Protein AF-A0A9D6UJG5-F1 (afdb_monomer_lite)

Sequence (252 aa):
MVKIKIFLSHAAVDSGLAIYLKEILESYLKGLEVFCSSDPTDLPPGNKWPTEIQTALENADILLLLATSRSLSRPWIWFECGTFWFKNKKLIPLCLGQVRKNTLPTPLSERTAINLDDQSGFDNLFYEIEKLTSIKREPLDILKILNTIKSKETNIAELTQKEIAGWIGVTWNDKFLSYDGPIEGLNLIEDDVFHKSISSALIAANYNPRLSNPNRLSAHIEKGYRIIYLTDRKKWRKKISKSGLVLIAKPI

Secondary structure (DSSP, 8-state):
-PPPEEEEE--GGGHHHHHHHHHHHHHHSTT-EEEETT-TTTS-TTS-HHHHHHHHHHH-SEEEEEE-HHHHT-HHHHHHHHHHHHTT-EEEEEE-TT--GGGPPTTGGGS--EETTSHHHHHHHHHHHHHHH-PPPPP--HHHHHHHHHHHHHHHHHHHHHS-TT-EEEEETTEEEEEESSGGGSEE-SPEEP-HHHHHHHHHTTEEEEEE-GGGHHHHHTTT-EEPEEE-SSSEEEEEEETTEEEEEEE-

Foldseek 3Di:
DDAAEEEEAEAPLCLVVSVLVQCQCCVFQPSYHYADLSDCVQPPPPDPSVVSSVVSLLPHQEYEYADDPLRVLDVVSVVSVVSCVVVVGHYEYAAEDPGDLCNDDPPSVVHRYAPCLDLVRVVVVQVVCCVVRVGGTDDDDSVVSSVVSNVSVVVSVVVCVVVPHAFDAFDDPLKTWGQTGSQVVAAEDEAAEDDVVRVVRQVVVQKDKDWAAPVCVVVVVSVAKDFIWIGNSPHYTHFYDDPNTTIIMGGD

Radius of gyration: 20.37 Å; chains: 1; bounding box: 48×38×55 Å

Structure (mmCIF, N/CA/C/O backbone):
data_AF-A0A9D6UJG5-F1
#
_entry.id   AF-A0A9D6UJG5-F1
#
loop_
_atom_site.group_PDB
_atom_site.id
_atom_site.type_symbol
_atom_site.label_atom_id
_atom_site.label_alt_id
_atom_site.label_comp_id
_atom_site.label_asym_id
_atom_site.label_entity_id
_atom_site.label_seq_id
_atom_site.pdbx_PDB_ins_code
_atom_site.Cartn_x
_atom_site.Cartn_y
_atom_site.Cartn_z
_atom_site.occupancy
_atom_site.B_iso_or_equiv
_atom_site.auth_seq_id
_atom_site.auth_comp_id
_atom_site.auth_asym_id
_atom_site.auth_atom_id
_atom_site.pdbx_PDB_model_num
ATOM 1 N N . MET A 1 1 ? -17.534 -12.178 19.754 1.00 55.72 1 MET A N 1
ATOM 2 C CA . MET A 1 1 ? -17.602 -11.080 18.764 1.00 55.72 1 MET A CA 1
ATOM 3 C C . MET A 1 1 ? -16.669 -11.416 17.618 1.00 55.72 1 MET A C 1
ATOM 5 O O . MET A 1 1 ? -15.615 -11.982 17.882 1.00 55.72 1 MET A O 1
ATOM 9 N N . VAL A 1 2 ? -17.064 -11.130 16.376 1.00 62.16 2 VAL A N 1
ATOM 10 C CA . VAL A 1 2 ? -16.173 -11.286 15.216 1.00 62.16 2 VAL A CA 1
ATOM 11 C C . VAL A 1 2 ? -15.098 -10.207 15.319 1.00 62.16 2 VAL A C 1
ATOM 13 O O . VAL A 1 2 ? -15.421 -9.031 15.466 1.00 62.16 2 VAL A O 1
ATOM 16 N N . LYS A 1 3 ? -13.830 -10.617 15.328 1.00 83.75 3 LYS A N 1
ATOM 17 C CA . LYS A 1 3 ? -12.689 -9.705 15.410 1.00 83.75 3 LYS A CA 1
ATOM 18 C C . LYS A 1 3 ? -12.464 -9.101 14.025 1.00 83.75 3 LYS A C 1
ATOM 20 O O . LYS A 1 3 ? -12.186 -9.850 13.094 1.00 83.75 3 LYS A O 1
ATOM 25 N N . ILE A 1 4 ? -12.610 -7.782 13.902 1.00 90.38 4 ILE A N 1
ATOM 26 C CA . ILE A 1 4 ? -12.349 -7.071 12.646 1.00 90.38 4 ILE A CA 1
ATOM 27 C C . ILE A 1 4 ? -10.861 -7.134 12.327 1.00 90.38 4 ILE A C 1
ATOM 29 O O . ILE A 1 4 ? -10.029 -6.802 13.175 1.00 90.38 4 ILE A O 1
ATOM 33 N N . LYS A 1 5 ? -10.548 -7.524 11.093 1.00 93.94 5 LYS A N 1
ATOM 34 C CA . LYS A 1 5 ? -9.179 -7.612 10.585 1.00 93.94 5 LYS A CA 1
ATOM 35 C C . LYS A 1 5 ? -8.894 -6.486 9.606 1.00 93.94 5 LYS A C 1
ATOM 37 O O . LYS A 1 5 ? -9.679 -6.235 8.688 1.00 93.94 5 LYS A O 1
ATOM 42 N N . ILE A 1 6 ? -7.754 -5.828 9.783 1.00 96.56 6 ILE A N 1
ATOM 43 C CA . ILE A 1 6 ? -7.297 -4.766 8.891 1.00 96.56 6 ILE A CA 1
ATOM 44 C C . ILE A 1 6 ? -6.140 -5.280 8.040 1.00 96.56 6 ILE A C 1
ATOM 46 O O . ILE A 1 6 ? -5.210 -5.884 8.559 1.00 96.56 6 ILE A O 1
ATOM 50 N N . PHE A 1 7 ? -6.177 -4.996 6.742 1.00 96.88 7 PHE A N 1
ATOM 51 C CA . PHE A 1 7 ? -5.041 -5.149 5.842 1.00 96.88 7 PHE A CA 1
ATOM 52 C C . PHE A 1 7 ? -4.448 -3.771 5.543 1.00 96.88 7 PHE A C 1
ATOM 54 O O . PHE A 1 7 ? -5.145 -2.893 5.030 1.00 96.88 7 PHE A O 1
ATOM 61 N N . LEU A 1 8 ? -3.171 -3.574 5.861 1.00 97.38 8 LEU A N 1
ATOM 62 C CA . LEU A 1 8 ? -2.429 -2.361 5.541 1.00 97.38 8 LEU A CA 1
ATOM 63 C C . LEU A 1 8 ? -1.649 -2.568 4.238 1.00 97.38 8 LEU A C 1
ATOM 65 O O . LEU A 1 8 ? -0.660 -3.294 4.199 1.00 97.38 8 LEU A O 1
ATOM 69 N N . SER A 1 9 ? -2.128 -1.929 3.172 1.00 95.38 9 SER A N 1
ATOM 70 C CA . SER A 1 9 ? -1.520 -1.941 1.840 1.00 95.38 9 SER A CA 1
ATOM 71 C C . SER A 1 9 ? -0.580 -0.744 1.675 1.00 95.38 9 SER A C 1
ATOM 73 O O . SER A 1 9 ? -0.963 0.399 1.944 1.00 95.38 9 SER A O 1
ATOM 75 N N . HIS A 1 10 ? 0.655 -0.988 1.233 1.00 93.88 10 HIS A N 1
ATOM 76 C CA . HIS A 1 10 ? 1.700 0.031 1.079 1.00 93.88 10 HIS A CA 1
ATOM 77 C C . HIS A 1 10 ? 2.765 -0.399 0.062 1.00 93.88 10 HIS A C 1
ATOM 79 O O . HIS A 1 10 ? 2.947 -1.582 -0.228 1.00 93.88 10 HIS A O 1
ATOM 85 N N . ALA A 1 11 ? 3.519 0.561 -0.483 1.00 85.69 11 ALA A N 1
ATOM 86 C CA . ALA A 1 11 ? 4.700 0.231 -1.280 1.00 85.69 11 ALA A CA 1
ATOM 87 C C . ALA A 1 11 ? 5.820 -0.311 -0.382 1.00 85.69 11 ALA A C 1
ATOM 89 O O . ALA A 1 11 ? 6.022 0.209 0.706 1.00 85.69 11 ALA A O 1
ATOM 90 N N . ALA A 1 12 ? 6.641 -1.252 -0.857 1.00 81.44 12 ALA A N 1
ATOM 91 C CA . ALA A 1 12 ? 7.755 -1.802 -0.066 1.00 81.44 12 ALA A CA 1
ATOM 92 C C . ALA A 1 12 ? 8.712 -0.724 0.499 1.00 81.44 12 ALA A C 1
ATOM 94 O O . ALA A 1 12 ? 9.189 -0.831 1.630 1.00 81.44 12 ALA A O 1
ATOM 95 N N . VAL A 1 13 ? 8.937 0.352 -0.263 1.00 81.44 13 VAL A N 1
ATOM 96 C CA . VAL A 1 13 ? 9.738 1.521 0.155 1.00 81.44 13 VAL A CA 1
ATOM 97 C C . VAL A 1 13 ? 9.122 2.300 1.327 1.00 81.44 13 VAL A C 1
ATOM 99 O O . VAL A 1 13 ? 9.836 2.998 2.036 1.00 81.44 13 VAL A O 1
ATOM 102 N N . ASP A 1 14 ? 7.820 2.140 1.564 1.00 89.06 14 ASP A N 1
ATOM 103 C CA . ASP A 1 14 ? 7.066 2.755 2.660 1.00 89.06 14 ASP A CA 1
ATOM 104 C C . ASP A 1 14 ? 6.947 1.830 3.885 1.00 89.06 14 ASP A C 1
ATOM 106 O O . ASP A 1 14 ? 6.230 2.145 4.832 1.00 89.06 14 ASP A O 1
ATOM 110 N N . SER A 1 15 ? 7.647 0.690 3.905 1.00 86.94 15 SER A N 1
ATOM 111 C CA . SER A 1 15 ? 7.575 -0.304 4.991 1.00 86.94 15 SER A CA 1
ATOM 112 C C . SER A 1 15 ? 7.777 0.301 6.384 1.00 86.94 15 SER A C 1
ATOM 114 O O . SER A 1 15 ? 6.990 0.041 7.288 1.00 86.94 15 SER A O 1
ATOM 116 N N . GLY A 1 16 ? 8.770 1.178 6.557 1.00 87.69 16 GLY A N 1
ATOM 117 C CA . GLY A 1 16 ? 9.033 1.839 7.840 1.00 87.69 16 GLY A CA 1
ATOM 118 C C . GLY A 1 16 ? 7.952 2.835 8.292 1.00 87.69 16 GLY A C 1
ATOM 119 O O . GLY A 1 16 ? 7.910 3.180 9.477 1.00 87.69 16 GLY A O 1
ATOM 120 N N . LEU A 1 17 ? 7.102 3.316 7.377 1.00 94.38 17 LEU A N 1
ATOM 121 C CA . LEU A 1 17 ? 5.886 4.079 7.689 1.00 94.38 17 LEU A CA 1
ATOM 122 C C . LEU A 1 17 ? 4.725 3.137 8.015 1.00 94.38 17 LEU A C 1
ATOM 124 O O . LEU A 1 17 ? 4.013 3.372 8.986 1.00 94.38 17 LEU A O 1
ATOM 128 N N . ALA A 1 18 ? 4.554 2.073 7.229 1.00 94.88 18 ALA A N 1
ATOM 129 C CA . ALA A 1 18 ? 3.481 1.103 7.410 1.00 94.88 18 ALA A CA 1
ATOM 130 C C . ALA A 1 18 ? 3.590 0.363 8.753 1.00 94.88 18 ALA A C 1
ATOM 132 O O . ALA A 1 18 ? 2.612 0.296 9.492 1.00 94.88 18 ALA A O 1
ATOM 133 N N . ILE A 1 19 ? 4.788 -0.106 9.117 1.00 92.38 19 ILE A N 1
ATOM 134 C CA . ILE A 1 19 ? 5.056 -0.736 10.422 1.00 92.38 19 ILE A CA 1
ATOM 135 C C . ILE A 1 19 ? 4.744 0.242 11.558 1.00 92.38 19 ILE A C 1
ATOM 137 O O . ILE A 1 19 ? 4.025 -0.102 12.487 1.00 92.38 19 ILE A O 1
ATOM 141 N N . TYR A 1 20 ? 5.197 1.493 11.444 1.00 95.88 20 TYR A N 1
ATOM 142 C CA . TYR A 1 20 ? 4.919 2.508 12.460 1.00 95.88 20 TYR A CA 1
ATOM 143 C C . TYR A 1 20 ? 3.414 2.785 12.614 1.00 95.88 20 TYR A C 1
ATOM 145 O O . TYR A 1 20 ? 2.911 2.918 13.728 1.00 95.88 20 TYR A O 1
ATOM 153 N N . LEU A 1 21 ? 2.669 2.837 11.505 1.00 96.94 21 LEU A N 1
ATOM 154 C CA . LEU A 1 21 ? 1.217 3.000 11.540 1.00 96.94 21 LEU A CA 1
ATOM 155 C C . LEU A 1 21 ? 0.523 1.787 12.178 1.00 96.94 21 LEU A C 1
ATOM 157 O O . LEU A 1 21 ? -0.384 1.981 12.986 1.00 96.94 21 LEU A O 1
ATOM 161 N N . LYS A 1 22 ? 0.959 0.561 11.861 1.00 96.06 22 LYS A N 1
ATOM 162 C CA . LYS A 1 22 ? 0.488 -0.663 12.524 1.00 96.06 22 LYS A CA 1
ATOM 163 C C . LYS A 1 22 ? 0.709 -0.586 14.036 1.00 96.06 22 LYS A C 1
ATOM 165 O O . LYS A 1 22 ? -0.252 -0.723 14.788 1.00 96.06 22 LYS A O 1
ATOM 170 N N . GLU A 1 23 ? 1.932 -0.283 14.472 1.00 95.06 23 GLU A N 1
ATOM 171 C CA . GLU A 1 23 ? 2.287 -0.166 15.892 1.00 95.06 23 GLU A CA 1
ATOM 172 C C . GLU A 1 23 ? 1.401 0.847 16.619 1.00 95.06 23 GLU A C 1
ATOM 174 O O . GLU A 1 23 ? 0.919 0.570 17.716 1.00 95.06 23 GLU A O 1
ATOM 179 N N . ILE A 1 24 ? 1.152 2.010 16.010 1.00 96.56 24 ILE A N 1
ATOM 180 C CA . ILE A 1 24 ? 0.250 3.030 16.553 1.00 96.56 24 ILE A CA 1
ATOM 181 C C . ILE A 1 24 ? -1.168 2.473 16.701 1.00 96.56 24 ILE A C 1
ATOM 183 O O . ILE A 1 24 ? -1.762 2.573 17.775 1.00 96.56 24 ILE A O 1
ATOM 187 N N . LEU A 1 25 ? -1.718 1.893 15.634 1.00 96.12 25 LEU A N 1
ATOM 188 C CA . LEU A 1 25 ? -3.083 1.382 15.637 1.00 96.12 25 LEU A CA 1
ATOM 189 C C . LEU A 1 25 ? -3.263 0.304 16.713 1.00 96.12 25 LEU A C 1
ATOM 191 O O . LEU A 1 25 ? -4.173 0.415 17.526 1.00 96.12 25 LEU A O 1
ATOM 195 N N . GLU A 1 26 ? -2.367 -0.676 16.794 1.00 95.25 26 GLU A N 1
ATOM 196 C CA . GLU A 1 26 ? -2.461 -1.768 17.774 1.00 95.25 26 GLU A CA 1
ATOM 197 C C . GLU A 1 26 ? -2.128 -1.321 19.208 1.00 95.25 26 GLU A C 1
ATOM 199 O O . GLU A 1 26 ? -2.694 -1.832 20.181 1.00 95.25 26 GLU A O 1
ATOM 204 N N . SER A 1 27 ? -1.247 -0.327 19.370 1.00 94.88 27 SER A N 1
ATOM 205 C CA . SER A 1 27 ? -0.899 0.212 20.689 1.00 94.88 27 SER A CA 1
ATOM 206 C C . SER A 1 27 ? -2.040 1.001 21.309 1.00 94.88 27 SER A C 1
ATOM 208 O O . SER A 1 27 ? -2.256 0.875 22.517 1.00 94.88 27 SER A O 1
ATOM 210 N N . TYR A 1 28 ? -2.751 1.798 20.511 1.00 95.62 28 TYR A N 1
ATOM 211 C CA . TYR A 1 28 ? -3.809 2.675 21.004 1.00 95.62 28 TYR A CA 1
ATOM 212 C C . TYR A 1 28 ? -5.206 2.068 20.873 1.00 95.62 28 TYR A C 1
ATOM 214 O O . TYR A 1 28 ? -6.083 2.475 21.619 1.00 95.62 28 TYR A O 1
ATOM 222 N N . LEU A 1 29 ? -5.431 1.074 20.012 1.00 94.19 29 LEU A N 1
ATOM 223 C CA . LEU A 1 29 ? -6.690 0.325 19.919 1.00 94.19 29 LEU A CA 1
ATOM 224 C C . LEU A 1 29 ? -6.441 -1.125 20.348 1.00 94.19 29 LEU A C 1
ATOM 226 O O . LEU A 1 29 ? -6.231 -2.018 19.526 1.00 94.19 29 LEU A O 1
ATOM 230 N N . LYS A 1 30 ? -6.441 -1.365 21.664 1.00 91.62 30 LYS A N 1
ATOM 231 C CA . LYS A 1 30 ? -6.084 -2.671 22.238 1.00 91.62 30 LYS A CA 1
ATOM 232 C C . LYS A 1 30 ? -6.974 -3.793 21.697 1.00 91.62 30 LYS A C 1
ATOM 234 O O . LYS A 1 30 ? -8.194 -3.756 21.831 1.00 91.62 30 LYS A O 1
ATOM 239 N N . GLY A 1 31 ? -6.340 -4.819 21.127 1.00 88.19 31 GLY A N 1
ATOM 240 C CA . GLY A 1 31 ? -7.021 -5.980 20.546 1.00 88.19 31 GLY A CA 1
ATOM 241 C C . GLY A 1 31 ? -7.340 -5.854 19.055 1.00 88.19 31 GLY A C 1
ATOM 242 O O . GLY A 1 31 ? -7.857 -6.815 18.480 1.00 88.19 31 GLY A O 1
ATOM 243 N N . LEU A 1 32 ? -7.010 -4.724 18.423 1.00 92.88 32 LEU A N 1
ATOM 244 C CA . LEU A 1 32 ? -6.995 -4.599 16.969 1.00 92.88 32 LEU A CA 1
ATOM 245 C C . LEU A 1 32 ? -5.909 -5.505 16.369 1.00 92.88 32 LEU A C 1
ATOM 247 O O . LEU A 1 32 ? -4.878 -5.736 16.994 1.00 92.88 32 LEU A O 1
ATOM 251 N N . GLU A 1 33 ? -6.160 -6.031 15.173 1.00 91.50 33 GLU A N 1
ATOM 252 C CA . GLU A 1 33 ? -5.204 -6.840 14.415 1.00 91.50 33 GLU A CA 1
ATOM 253 C C . GLU A 1 33 ? -5.025 -6.212 13.038 1.00 91.50 33 GLU A C 1
ATOM 255 O O . GLU A 1 33 ? -5.982 -6.112 12.257 1.00 91.50 33 GLU A O 1
ATOM 260 N N . VAL A 1 34 ? -3.805 -5.757 12.769 1.00 94.62 34 VAL A N 1
ATOM 261 C CA . VAL A 1 34 ? -3.435 -5.128 11.506 1.00 94.62 34 VAL A CA 1
ATOM 262 C C . VAL A 1 34 ? -2.384 -5.993 10.830 1.00 94.62 34 VAL A C 1
ATOM 264 O O . VAL A 1 34 ? -1.261 -6.109 11.300 1.00 94.62 34 VAL A O 1
ATOM 267 N N . PHE A 1 35 ? -2.735 -6.568 9.687 1.00 93.50 35 PHE A N 1
ATOM 268 C CA . PHE A 1 35 ? -1.790 -7.282 8.843 1.00 93.50 35 PHE A CA 1
ATOM 269 C C . PHE A 1 35 ? -1.007 -6.292 7.971 1.00 93.50 35 PHE A C 1
ATOM 271 O O . PHE A 1 35 ? -1.603 -5.502 7.235 1.00 93.50 35 PHE A O 1
ATOM 278 N N . CYS A 1 36 ? 0.320 -6.363 8.015 1.00 88.44 36 CYS A N 1
ATOM 279 C CA . CYS A 1 36 ? 1.256 -5.583 7.215 1.00 88.44 36 CYS A CA 1
ATOM 280 C C . CYS A 1 36 ? 2.287 -6.526 6.584 1.00 88.44 36 CYS A C 1
ATOM 282 O O . CYS A 1 36 ? 3.120 -7.113 7.263 1.00 88.44 36 CYS A O 1
ATOM 284 N N . SER A 1 37 ? 2.310 -6.622 5.254 1.00 77.50 37 SER A N 1
ATOM 285 C CA . SER A 1 37 ? 3.189 -7.570 4.545 1.00 77.50 37 SER A CA 1
ATOM 286 C C . SER A 1 37 ? 4.695 -7.281 4.665 1.00 77.50 37 SER A C 1
ATOM 288 O O . SER A 1 37 ? 5.519 -8.068 4.203 1.00 77.50 37 SER A O 1
ATOM 290 N N . SER A 1 38 ? 5.078 -6.135 5.232 1.00 75.44 38 SER A N 1
ATOM 291 C CA . SER A 1 38 ? 6.476 -5.808 5.542 1.00 75.44 38 SER A CA 1
ATOM 292 C C . SER A 1 38 ? 6.833 -6.017 7.009 1.00 75.44 38 SER A C 1
ATOM 294 O O . SER A 1 38 ? 7.988 -5.812 7.372 1.00 75.44 38 SER A O 1
ATOM 296 N N . ASP A 1 39 ? 5.872 -6.407 7.843 1.00 72.69 39 ASP A N 1
ATOM 297 C CA . ASP A 1 39 ? 6.137 -6.789 9.218 1.00 72.69 39 ASP A CA 1
ATOM 298 C C . ASP A 1 39 ? 6.577 -8.267 9.259 1.00 72.69 39 ASP A C 1
ATOM 300 O O . ASP A 1 39 ? 5.811 -9.154 8.870 1.00 72.69 39 ASP A O 1
ATOM 304 N N . PRO A 1 40 ? 7.805 -8.568 9.718 1.00 61.38 40 PRO A N 1
ATOM 305 C CA . PRO A 1 40 ? 8.294 -9.942 9.806 1.00 61.38 40 PRO A CA 1
ATOM 306 C C . PRO A 1 40 ? 7.501 -10.811 10.797 1.00 61.38 40 PRO A C 1
ATOM 308 O O . PRO A 1 40 ? 7.616 -12.035 10.741 1.00 61.38 40 PRO A O 1
ATOM 311 N N . THR A 1 41 ? 6.708 -10.213 11.695 1.00 67.94 41 THR A N 1
ATOM 312 C CA . THR A 1 41 ? 5.803 -10.953 12.590 1.00 67.94 41 THR A CA 1
ATOM 313 C C . THR A 1 41 ? 4.565 -11.488 11.868 1.00 67.94 41 THR A C 1
ATOM 315 O O . THR A 1 41 ? 4.069 -12.550 12.238 1.00 67.94 41 THR A O 1
ATOM 318 N N . ASP A 1 42 ? 4.120 -10.813 10.803 1.00 65.50 42 ASP A N 1
ATOM 319 C CA . ASP A 1 42 ? 2.972 -11.230 9.988 1.00 65.50 42 ASP A CA 1
ATOM 320 C C . ASP A 1 42 ? 3.370 -12.235 8.901 1.00 65.50 42 ASP A C 1
ATOM 322 O O . ASP A 1 42 ? 2.544 -13.017 8.432 1.00 65.50 42 ASP A O 1
ATOM 326 N N . LEU A 1 43 ? 4.644 -12.223 8.493 1.00 64.56 43 LEU A N 1
ATOM 327 C CA . LEU A 1 43 ? 5.193 -13.110 7.469 1.00 64.56 43 LEU A CA 1
ATOM 328 C C . LEU A 1 43 ? 6.548 -13.689 7.901 1.00 64.56 43 LEU A C 1
ATOM 330 O O . LEU A 1 43 ? 7.603 -13.185 7.497 1.00 64.56 43 LEU A O 1
ATOM 334 N N . PRO A 1 44 ? 6.540 -14.780 8.687 1.00 60.03 44 PRO A N 1
ATOM 335 C CA . PRO A 1 44 ? 7.761 -15.449 9.107 1.00 60.03 44 PRO A CA 1
ATOM 336 C C . PRO A 1 44 ? 8.583 -15.979 7.914 1.00 60.03 44 PRO A C 1
ATOM 338 O O . PRO A 1 44 ? 8.017 -16.439 6.912 1.00 60.03 44 PRO A O 1
ATOM 341 N N . PRO A 1 45 ? 9.926 -15.983 8.008 1.00 50.28 45 PRO A N 1
ATOM 342 C CA . PRO A 1 45 ? 10.787 -16.573 6.986 1.00 50.28 45 PRO A CA 1
ATOM 343 C C . PRO A 1 45 ? 10.440 -18.047 6.713 1.00 50.28 45 PRO A C 1
ATOM 345 O O . PRO A 1 45 ? 10.391 -18.857 7.633 1.00 50.28 45 PRO A O 1
ATOM 348 N N . GLY A 1 46 ? 10.254 -18.405 5.436 1.00 54.88 46 GLY A N 1
ATOM 349 C CA . GLY A 1 46 ? 9.965 -19.780 4.995 1.00 54.88 46 GLY A CA 1
ATOM 350 C C . GLY A 1 46 ? 8.551 -20.011 4.449 1.00 54.88 46 GLY A C 1
ATOM 351 O O . GLY A 1 46 ? 8.325 -21.025 3.785 1.00 54.88 46 GLY A O 1
ATOM 352 N N . ASN A 1 47 ? 7.621 -19.069 4.641 1.00 53.31 47 ASN A N 1
ATOM 353 C CA . ASN A 1 47 ? 6.251 -19.198 4.135 1.00 53.31 47 ASN A CA 1
ATOM 354 C C . ASN A 1 47 ? 6.147 -18.833 2.641 1.00 53.31 47 ASN A C 1
ATOM 356 O O . ASN A 1 47 ? 6.917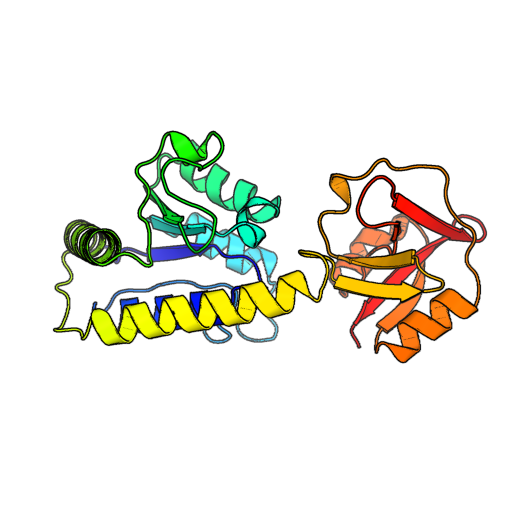 -18.031 2.103 1.00 53.31 47 ASN A O 1
ATOM 360 N N . LYS A 1 48 ? 5.162 -19.415 1.941 1.00 55.00 48 LYS A N 1
ATOM 361 C CA . LYS A 1 48 ? 4.856 -19.058 0.545 1.00 55.00 48 LYS A CA 1
ATOM 362 C C . LYS A 1 48 ? 4.193 -17.680 0.505 1.00 55.00 48 LYS A C 1
ATOM 364 O O . LYS A 1 48 ? 2.977 -17.564 0.635 1.00 55.00 48 LYS A O 1
ATOM 369 N N . TRP A 1 49 ? 5.017 -16.658 0.282 1.00 60.69 49 TRP A N 1
ATOM 370 C CA . TRP A 1 49 ? 4.650 -15.240 0.353 1.00 60.69 49 TRP A CA 1
ATOM 371 C C . TRP A 1 49 ? 3.336 -14.863 -0.368 1.00 60.69 49 TRP A C 1
ATOM 373 O O . TRP A 1 49 ? 2.509 -14.196 0.254 1.00 60.69 49 TRP A O 1
ATOM 383 N N . PRO A 1 50 ? 3.052 -15.327 -1.607 1.00 68.75 50 PRO A N 1
ATOM 384 C CA . PRO A 1 50 ? 1.818 -14.940 -2.299 1.00 68.75 50 PRO A CA 1
ATOM 385 C C . PRO A 1 50 ? 0.540 -15.495 -1.653 1.00 68.75 50 PRO A C 1
ATOM 387 O O . PRO A 1 50 ? -0.487 -14.823 -1.660 1.00 68.75 50 PRO A O 1
ATOM 390 N N . THR A 1 51 ? 0.586 -16.706 -1.088 1.00 76.81 51 THR A N 1
ATOM 391 C CA . THR A 1 51 ? -0.602 -17.383 -0.538 1.00 76.81 51 THR A CA 1
ATOM 392 C C . THR A 1 51 ? -1.033 -16.777 0.795 1.00 76.81 51 THR A C 1
ATOM 394 O O . THR A 1 51 ? -2.226 -16.598 1.029 1.00 76.81 51 THR A O 1
ATOM 397 N N . GLU A 1 52 ? -0.074 -16.420 1.648 1.00 79.06 52 GLU A N 1
ATOM 398 C CA . GLU A 1 52 ? -0.319 -15.736 2.926 1.00 79.06 52 GLU A CA 1
ATOM 399 C C . GLU A 1 52 ? -0.934 -14.353 2.703 1.00 79.06 52 GLU A C 1
ATOM 401 O O . GLU A 1 52 ? -1.989 -14.050 3.254 1.00 79.06 52 GLU A O 1
ATOM 406 N N . ILE A 1 53 ? -0.330 -13.543 1.821 1.00 82.06 53 ILE A N 1
ATOM 407 C CA . ILE A 1 53 ? -0.851 -12.212 1.482 1.00 82.06 53 ILE A CA 1
ATOM 408 C C . ILE A 1 53 ? -2.264 -12.322 0.919 1.00 82.06 53 ILE A C 1
ATOM 410 O O . ILE A 1 53 ? -3.143 -11.575 1.340 1.00 82.06 53 ILE A O 1
ATOM 414 N N . GLN A 1 54 ? -2.503 -13.261 -0.001 1.00 84.88 54 GLN A N 1
ATOM 415 C CA . GLN A 1 54 ? -3.837 -13.473 -0.552 1.00 84.88 54 GLN A CA 1
ATOM 416 C C . GLN A 1 54 ? -4.836 -13.862 0.545 1.00 84.88 54 GLN A C 1
ATOM 418 O O . GLN A 1 54 ? -5.922 -13.295 0.608 1.00 84.88 54 GLN A O 1
ATOM 423 N N . THR A 1 55 ? -4.460 -14.773 1.442 1.00 87.94 55 THR A N 1
ATOM 424 C CA . THR A 1 55 ? -5.313 -15.211 2.556 1.00 87.94 55 THR A CA 1
ATOM 425 C C . THR A 1 55 ? -5.623 -14.057 3.510 1.00 87.94 55 THR A C 1
ATOM 427 O O . THR A 1 55 ? -6.773 -13.875 3.912 1.00 87.94 55 THR A O 1
ATOM 430 N N . ALA A 1 56 ? -4.627 -13.242 3.857 1.00 89.88 56 ALA A N 1
ATOM 431 C CA . ALA A 1 56 ? -4.804 -12.067 4.702 1.00 89.88 56 ALA A CA 1
ATOM 432 C C . ALA A 1 56 ? -5.704 -11.019 4.031 1.00 89.88 56 ALA A C 1
ATOM 434 O O . ALA A 1 56 ? -6.646 -10.526 4.651 1.00 89.88 56 ALA A O 1
ATOM 435 N N . LEU A 1 57 ? -5.473 -10.736 2.746 1.00 91.31 57 LEU A N 1
ATOM 436 C CA . LEU A 1 57 ? -6.280 -9.815 1.948 1.00 91.31 57 LEU A CA 1
ATOM 437 C C . LEU A 1 57 ? -7.737 -10.292 1.830 1.00 91.31 57 LEU A C 1
ATOM 439 O O . LEU A 1 57 ? -8.670 -9.499 1.941 1.00 91.31 57 LEU A O 1
ATOM 443 N N . GLU A 1 58 ? -7.959 -11.592 1.625 1.00 90.88 58 GLU A N 1
ATOM 444 C CA . GLU A 1 58 ? -9.299 -12.172 1.529 1.00 90.88 58 GLU A CA 1
ATOM 445 C C . GLU A 1 58 ? -10.057 -12.123 2.858 1.00 90.88 58 GLU A C 1
ATOM 447 O O . GLU A 1 58 ? -11.260 -11.835 2.853 1.00 90.88 58 GLU A O 1
ATOM 452 N N . ASN A 1 59 ? -9.358 -12.357 3.972 1.00 91.50 59 ASN A N 1
ATOM 453 C CA . ASN A 1 59 ? -9.930 -12.410 5.317 1.00 91.50 59 ASN A CA 1
ATOM 454 C C . ASN A 1 59 ? -10.067 -11.045 6.000 1.00 91.50 59 ASN A C 1
ATOM 456 O O . ASN A 1 59 ? -10.794 -10.947 6.983 1.00 91.50 59 ASN A O 1
ATOM 460 N N . ALA A 1 60 ? -9.390 -10.007 5.516 1.00 95.19 60 ALA A N 1
ATOM 461 C CA . ALA A 1 60 ? -9.507 -8.668 6.077 1.00 95.19 60 ALA A CA 1
ATOM 462 C C . ALA A 1 60 ? -10.865 -8.024 5.755 1.00 95.19 60 ALA A C 1
ATOM 464 O O . ALA A 1 60 ? -11.422 -8.201 4.670 1.00 95.19 60 ALA A O 1
ATOM 465 N N . ASP A 1 61 ? -11.399 -7.258 6.700 1.00 94.62 61 ASP A N 1
ATOM 466 C CA . ASP A 1 61 ? -12.675 -6.542 6.586 1.00 94.62 61 ASP A CA 1
ATOM 467 C C . ASP A 1 61 ? -12.475 -5.103 6.096 1.00 94.62 61 ASP A C 1
ATOM 469 O O . ASP A 1 61 ? -13.339 -4.528 5.425 1.00 94.62 61 ASP A O 1
ATOM 473 N N . ILE A 1 62 ? -11.309 -4.534 6.418 1.00 95.69 62 ILE A N 1
ATOM 474 C CA . ILE A 1 62 ? -10.910 -3.170 6.076 1.00 95.69 62 ILE A CA 1
ATOM 475 C C . ILE A 1 62 ? -9.548 -3.209 5.384 1.00 95.69 62 ILE A C 1
ATOM 477 O O . ILE A 1 62 ? -8.613 -3.822 5.894 1.00 95.69 62 ILE A O 1
ATOM 481 N N . LEU A 1 63 ? -9.421 -2.505 4.263 1.00 96.88 63 LEU A N 1
ATOM 482 C CA . LEU A 1 63 ? -8.143 -2.181 3.643 1.00 96.88 63 LEU A CA 1
ATOM 483 C C . LEU A 1 63 ? -7.806 -0.724 3.946 1.00 96.88 63 LEU A C 1
ATOM 485 O O . LEU A 1 63 ? -8.518 0.192 3.524 1.00 96.88 63 LEU A O 1
ATOM 489 N N . LEU A 1 64 ? -6.709 -0.514 4.667 1.00 97.75 64 LEU A N 1
ATOM 490 C CA . LEU A 1 64 ? -6.069 0.788 4.786 1.00 97.75 64 LEU A CA 1
ATOM 491 C C . LEU A 1 64 ? -5.001 0.875 3.699 1.00 97.75 64 LEU A C 1
ATOM 493 O O . LEU A 1 64 ? -4.056 0.093 3.698 1.00 97.75 64 LEU A O 1
ATOM 497 N N . LEU A 1 65 ? -5.155 1.808 2.763 1.00 97.62 65 LEU A N 1
ATOM 498 C CA . LEU A 1 65 ? -4.154 2.052 1.727 1.00 97.62 65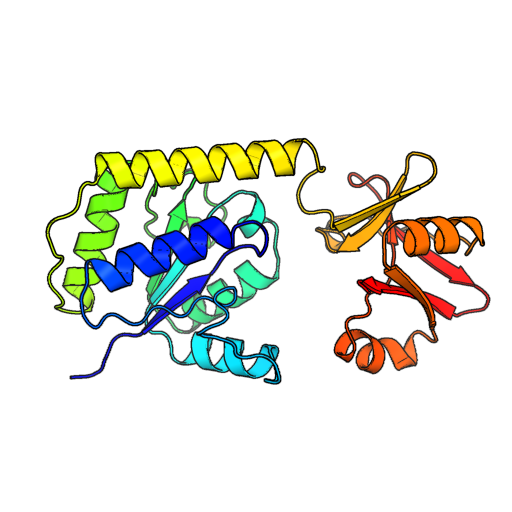 LEU A CA 1
ATOM 499 C C . LEU A 1 65 ? -3.277 3.221 2.163 1.00 97.62 65 LEU A C 1
ATOM 501 O O . LEU A 1 65 ? -3.768 4.344 2.215 1.00 97.62 65 LEU A O 1
ATOM 505 N N . LEU A 1 66 ? -1.988 3.001 2.406 1.00 97.50 66 LEU A N 1
ATOM 506 C CA . LEU A 1 66 ? -1.027 4.090 2.563 1.00 97.50 66 LEU A CA 1
ATOM 507 C C . LEU A 1 66 ? -0.755 4.726 1.189 1.00 97.50 66 LEU A C 1
ATOM 509 O O . LEU A 1 66 ? 0.125 4.298 0.446 1.00 97.50 66 LEU A O 1
ATOM 513 N N . ALA A 1 67 ? -1.558 5.732 0.839 1.00 96.81 67 ALA A N 1
ATOM 514 C CA . ALA A 1 67 ? -1.605 6.345 -0.481 1.00 96.81 67 ALA A CA 1
ATOM 515 C C . ALA A 1 67 ? -0.523 7.425 -0.637 1.00 96.81 67 ALA A C 1
ATOM 517 O O . ALA A 1 67 ? -0.743 8.614 -0.407 1.00 96.81 67 ALA A O 1
ATOM 518 N N . THR A 1 68 ? 0.653 6.986 -1.071 1.00 95.06 68 THR A N 1
ATOM 519 C CA . THR A 1 68 ? 1.797 7.809 -1.498 1.00 95.06 68 THR A CA 1
ATOM 520 C C . THR A 1 68 ? 1.952 7.746 -3.022 1.00 95.06 68 THR A C 1
ATOM 522 O O . THR A 1 68 ? 1.450 6.819 -3.665 1.00 95.06 68 THR A O 1
ATOM 525 N N . SER A 1 69 ? 2.702 8.665 -3.640 1.00 88.94 69 SER A N 1
ATOM 526 C CA . SER A 1 69 ? 2.999 8.589 -5.088 1.00 88.94 69 SER A CA 1
ATOM 527 C C . SER A 1 69 ? 3.712 7.280 -5.464 1.00 88.94 69 SER A C 1
ATOM 529 O O . SER A 1 69 ? 3.515 6.720 -6.545 1.00 88.94 69 SER A O 1
ATOM 531 N N . ARG A 1 70 ? 4.499 6.749 -4.524 1.00 89.31 70 ARG A N 1
ATOM 532 C CA . ARG A 1 70 ? 5.238 5.492 -4.639 1.00 89.31 70 ARG A CA 1
ATOM 533 C C . ARG A 1 70 ? 4.297 4.291 -4.641 1.00 89.31 70 ARG A C 1
ATOM 535 O O . ARG A 1 70 ? 4.499 3.391 -5.446 1.00 89.31 70 ARG A O 1
ATOM 542 N N . SER A 1 71 ? 3.255 4.292 -3.810 1.00 89.75 71 SER A N 1
ATOM 543 C CA . SER A 1 71 ? 2.230 3.235 -3.792 1.00 89.75 71 SER A CA 1
ATOM 544 C C . SER A 1 71 ? 1.335 3.257 -5.034 1.00 89.75 71 SER A C 1
ATOM 546 O O . SER A 1 71 ? 1.162 2.228 -5.682 1.00 89.75 71 SER A O 1
ATOM 548 N N . LEU A 1 72 ? 0.847 4.432 -5.446 1.00 90.19 72 LEU A N 1
ATOM 549 C CA . LEU A 1 72 ? -0.107 4.559 -6.554 1.00 90.19 72 LEU A CA 1
ATOM 550 C C . LEU A 1 72 ? 0.496 4.195 -7.919 1.00 90.19 72 LEU A C 1
ATOM 552 O O . LEU A 1 72 ? -0.238 3.889 -8.855 1.00 90.19 72 LEU A O 1
ATOM 556 N N . SER A 1 73 ? 1.825 4.183 -8.035 1.00 86.00 73 SER A N 1
ATOM 557 C CA . SER A 1 73 ? 2.533 3.730 -9.240 1.00 86.00 73 SER A CA 1
ATOM 558 C C . SER A 1 73 ? 2.732 2.208 -9.318 1.00 86.00 73 SER A C 1
ATOM 560 O O . SER A 1 73 ? 3.289 1.719 -10.302 1.00 86.00 73 SER A O 1
ATOM 562 N N . ARG A 1 74 ? 2.296 1.432 -8.313 1.00 79.12 74 ARG A N 1
ATOM 563 C CA . ARG A 1 74 ? 2.509 -0.023 -8.250 1.00 79.12 74 ARG A CA 1
ATOM 564 C C . ARG A 1 74 ? 1.246 -0.789 -8.659 1.00 79.12 74 ARG A C 1
ATOM 566 O O . ARG A 1 74 ? 0.247 -0.711 -7.949 1.00 79.12 74 ARG A O 1
ATOM 573 N N . PRO A 1 75 ? 1.282 -1.608 -9.730 1.00 82.56 75 PRO A N 1
ATOM 574 C CA . PRO A 1 75 ? 0.122 -2.398 -10.161 1.00 82.56 75 PRO A CA 1
ATOM 575 C C . PRO A 1 75 ? -0.456 -3.312 -9.073 1.00 82.56 75 PRO A C 1
ATOM 577 O O . PRO A 1 75 ? -1.666 -3.490 -8.993 1.00 82.56 75 PRO A O 1
ATOM 580 N N . TRP A 1 76 ? 0.399 -3.862 -8.206 1.00 81.06 76 TRP A N 1
ATOM 581 C CA . TRP A 1 76 ? -0.039 -4.746 -7.125 1.00 81.06 76 TRP A CA 1
ATOM 582 C C . TRP A 1 76 ? -0.959 -4.046 -6.111 1.00 81.06 76 TRP A C 1
ATOM 584 O O . TRP A 1 76 ? -1.954 -4.625 -5.690 1.00 81.06 76 TRP A O 1
ATOM 594 N N . ILE A 1 77 ? -0.706 -2.770 -5.802 1.00 88.81 77 ILE A N 1
ATOM 595 C CA . ILE A 1 77 ? -1.562 -1.969 -4.911 1.00 88.81 77 ILE A CA 1
ATOM 596 C C . ILE A 1 77 ? -2.978 -1.853 -5.483 1.00 88.81 77 ILE A C 1
ATOM 598 O O . ILE A 1 77 ? -3.972 -2.003 -4.773 1.00 88.81 77 ILE A O 1
ATOM 602 N N . TRP A 1 78 ? -3.081 -1.649 -6.796 1.00 90.81 78 TRP A N 1
ATOM 603 C CA . TRP A 1 78 ? -4.361 -1.597 -7.498 1.00 90.81 78 TRP A CA 1
ATOM 604 C C . TRP A 1 78 ? -5.090 -2.940 -7.500 1.00 90.81 78 TRP A C 1
ATOM 606 O O . TRP A 1 78 ? -6.314 -2.963 -7.387 1.00 90.81 78 TRP A O 1
ATOM 616 N N . PHE A 1 79 ? -4.357 -4.051 -7.577 1.00 89.31 79 PHE A N 1
ATOM 617 C CA . PHE A 1 79 ? -4.926 -5.393 -7.459 1.00 89.31 79 PHE A CA 1
ATOM 618 C C . PHE A 1 79 ? -5.520 -5.646 -6.060 1.00 89.31 79 PHE A C 1
ATOM 620 O O . PHE A 1 79 ? -6.658 -6.112 -5.938 1.00 89.31 79 PHE A O 1
ATOM 627 N N . GLU A 1 80 ? -4.800 -5.265 -5.002 1.00 91.75 80 GLU A N 1
ATOM 628 C CA . GLU A 1 80 ? -5.288 -5.350 -3.618 1.00 91.75 80 GLU A CA 1
ATOM 629 C C . GLU A 1 80 ? -6.548 -4.495 -3.416 1.00 91.75 80 GLU A C 1
ATOM 631 O O . GLU A 1 80 ? -7.572 -4.973 -2.919 1.00 91.75 80 GLU A O 1
ATOM 636 N N . CYS A 1 81 ? -6.515 -3.252 -3.900 1.00 94.69 81 CYS A N 1
ATOM 637 C CA . CYS A 1 81 ? -7.647 -2.330 -3.842 1.00 94.69 81 CYS A CA 1
ATOM 638 C C . CYS A 1 81 ? -8.860 -2.841 -4.635 1.00 94.69 81 CYS A C 1
ATOM 640 O O . CYS A 1 81 ? -9.996 -2.755 -4.162 1.00 94.69 81 CYS A O 1
ATOM 642 N N . GLY A 1 82 ? -8.631 -3.419 -5.818 1.00 93.31 82 GLY A N 1
ATOM 643 C CA . GLY A 1 82 ? -9.670 -4.021 -6.653 1.00 93.31 82 GLY A CA 1
ATOM 644 C C . GLY A 1 82 ? -10.399 -5.163 -5.945 1.00 93.31 82 GLY A C 1
ATOM 645 O O . GLY A 1 82 ? -11.625 -5.252 -6.023 1.00 93.31 82 GLY A O 1
ATOM 646 N N . THR A 1 83 ? -9.679 -5.981 -5.171 1.00 92.19 83 THR A N 1
ATOM 647 C CA . THR A 1 83 ? -10.276 -7.067 -4.375 1.00 92.19 83 THR A CA 1
ATOM 648 C C . THR A 1 83 ? -11.324 -6.534 -3.398 1.00 92.19 83 THR A C 1
ATOM 650 O O . THR A 1 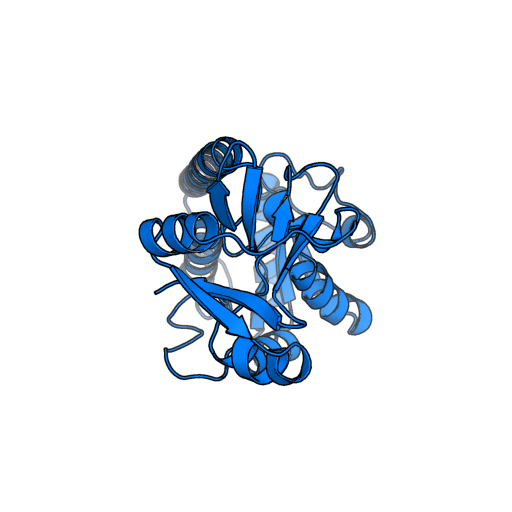83 ? -12.423 -7.080 -3.302 1.00 92.19 83 THR A O 1
ATOM 653 N N . PHE A 1 84 ? -11.017 -5.437 -2.704 1.00 94.75 84 PHE A N 1
ATOM 654 C CA . PHE A 1 84 ? -11.944 -4.796 -1.770 1.00 94.75 84 PHE A CA 1
ATOM 655 C C . PHE A 1 84 ? -13.094 -4.093 -2.486 1.00 94.75 84 PHE A C 1
ATOM 657 O O . PHE A 1 84 ? -14.235 -4.161 -2.027 1.00 94.75 84 PHE A O 1
ATOM 664 N N . TRP A 1 85 ? -12.810 -3.475 -3.633 1.00 92.56 85 TRP A N 1
ATOM 665 C CA . TRP A 1 85 ? -13.810 -2.798 -4.446 1.00 92.56 85 TRP A CA 1
ATOM 666 C C . TRP A 1 85 ? -14.934 -3.738 -4.880 1.00 92.56 85 TRP A C 1
ATOM 668 O O . TRP A 1 85 ? -16.104 -3.478 -4.601 1.00 92.56 85 TRP A O 1
ATOM 678 N N . PHE A 1 86 ? -14.581 -4.855 -5.520 1.00 91.31 86 PHE A N 1
ATOM 679 C CA . PHE A 1 86 ? -15.559 -5.801 -6.058 1.00 91.31 86 PHE A CA 1
ATOM 680 C C . PHE A 1 86 ? -16.237 -6.645 -4.976 1.00 91.31 86 PHE A C 1
ATOM 682 O O . PHE A 1 86 ? -17.376 -7.065 -5.159 1.00 91.31 86 PHE A O 1
ATOM 689 N N . LYS A 1 87 ? -15.582 -6.854 -3.826 1.00 91.69 87 LYS A N 1
ATOM 690 C CA . LYS A 1 87 ? -16.197 -7.505 -2.656 1.00 91.69 87 LYS A CA 1
ATOM 691 C C . LYS A 1 87 ? -17.043 -6.552 -1.802 1.00 91.69 87 LYS A C 1
ATOM 693 O O . LYS A 1 87 ? -17.553 -6.974 -0.770 1.00 91.69 87 LYS A O 1
ATOM 698 N N . ASN A 1 88 ? -17.175 -5.283 -2.203 1.00 89.81 88 ASN A N 1
ATOM 699 C CA . ASN A 1 88 ? -17.852 -4.228 -1.445 1.00 89.81 88 ASN A CA 1
ATOM 700 C C . ASN A 1 88 ? -17.368 -4.123 0.018 1.00 89.81 88 ASN A C 1
ATOM 702 O O . ASN A 1 88 ? -18.145 -3.851 0.934 1.00 89.81 88 ASN A O 1
ATOM 706 N N . LYS A 1 89 ? -16.071 -4.370 0.237 1.00 93.06 89 LYS A N 1
ATOM 707 C CA . LYS A 1 89 ? -15.413 -4.237 1.540 1.00 93.06 89 LYS A CA 1
ATOM 708 C C . LYS A 1 89 ? -14.906 -2.813 1.738 1.00 93.06 89 LYS A C 1
ATOM 710 O O . LYS A 1 89 ? -14.772 -2.035 0.789 1.00 93.06 89 LYS A O 1
ATOM 715 N N . LYS A 1 90 ? -14.627 -2.451 2.990 1.00 94.25 90 LYS A N 1
ATOM 716 C CA . LYS A 1 90 ? -14.234 -1.085 3.326 1.00 94.25 90 LYS A CA 1
ATOM 717 C C . LYS A 1 90 ? -12.797 -0.821 2.888 1.00 94.25 90 LYS A C 1
ATOM 719 O O . LYS A 1 90 ? -11.886 -1.516 3.311 1.00 94.25 90 LYS A O 1
ATOM 724 N N . LEU A 1 91 ? -12.608 0.200 2.062 1.00 95.94 91 LEU A N 1
ATOM 725 C CA . LEU A 1 91 ? -11.306 0.661 1.595 1.00 95.94 91 LEU A CA 1
ATOM 726 C C . LEU A 1 91 ? -11.148 2.131 1.979 1.00 95.94 91 LEU A C 1
ATOM 728 O O . LEU A 1 91 ? -11.995 2.948 1.615 1.00 95.94 91 LEU A O 1
ATOM 732 N N . ILE A 1 92 ? -10.092 2.453 2.726 1.00 97.12 92 ILE A N 1
ATOM 733 C CA . ILE A 1 92 ? -9.817 3.804 3.228 1.00 97.12 92 ILE A CA 1
ATOM 734 C C . ILE A 1 92 ? -8.427 4.234 2.741 1.00 97.12 92 ILE A C 1
ATOM 736 O O . ILE A 1 92 ? -7.418 3.745 3.257 1.00 97.12 92 ILE A O 1
ATOM 740 N N . PRO A 1 93 ? -8.343 5.149 1.759 1.00 97.81 93 PRO A N 1
ATOM 741 C CA . PRO A 1 93 ? -7.073 5.732 1.355 1.00 97.81 93 PRO A CA 1
ATOM 742 C C . PRO A 1 93 ? -6.559 6.716 2.412 1.00 97.81 93 PRO A C 1
ATOM 744 O O . PRO A 1 93 ? -7.231 7.687 2.767 1.00 97.81 93 PRO A O 1
ATOM 747 N N . LEU A 1 94 ? -5.340 6.474 2.878 1.00 98.19 94 LEU A N 1
ATOM 748 C CA . LEU A 1 94 ? -4.570 7.297 3.802 1.00 98.19 94 LEU A CA 1
ATOM 749 C C . LEU A 1 94 ? -3.529 8.074 2.991 1.00 98.19 94 LEU A C 1
ATOM 751 O O . LEU A 1 94 ? -2.409 7.618 2.778 1.00 98.19 94 LEU A O 1
ATOM 755 N N . CYS A 1 95 ? -3.943 9.222 2.468 1.00 98.06 95 CYS A N 1
ATOM 756 C CA . CYS A 1 95 ? -3.129 10.096 1.633 1.00 98.06 95 CYS A CA 1
ATOM 757 C C . CYS A 1 95 ? -1.991 10.713 2.442 1.00 98.06 95 CYS A C 1
ATOM 759 O O . CYS A 1 95 ? -2.212 11.184 3.560 1.00 98.06 95 CYS A O 1
ATOM 761 N N . LEU A 1 96 ? -0.793 10.735 1.864 1.00 96.62 96 LEU A N 1
ATOM 762 C CA . LEU A 1 96 ? 0.400 11.238 2.531 1.00 96.62 96 LEU A CA 1
ATOM 763 C C . LEU A 1 96 ? 1.329 11.978 1.556 1.00 96.62 96 LEU A C 1
ATOM 765 O O . LEU A 1 96 ? 1.477 11.608 0.386 1.00 96.62 96 LEU A O 1
ATOM 769 N N . GLY A 1 97 ? 1.980 13.031 2.058 1.00 91.75 97 GLY A N 1
ATOM 770 C CA . GLY A 1 97 ? 2.980 13.790 1.312 1.00 91.75 97 GLY A CA 1
ATOM 771 C C . GLY A 1 97 ? 2.367 14.588 0.160 1.00 91.75 97 GLY A C 1
ATOM 772 O O . GLY A 1 97 ? 1.542 15.478 0.372 1.00 91.75 97 GLY A O 1
ATOM 773 N N . GLN A 1 98 ? 2.798 14.309 -1.071 1.00 89.56 98 GLN A N 1
ATOM 774 C CA . GLN A 1 98 ? 2.277 14.992 -2.265 1.00 89.56 98 GLN A CA 1
ATOM 775 C C . GLN A 1 98 ? 0.913 14.458 -2.717 1.00 89.56 98 GLN A C 1
ATOM 777 O O . GLN A 1 98 ? 0.201 15.144 -3.445 1.00 89.56 98 GLN A O 1
ATOM 782 N N . VAL A 1 99 ? 0.537 13.249 -2.294 1.00 93.88 99 VAL A N 1
ATOM 783 C CA . VAL A 1 99 ? -0.787 12.697 -2.582 1.00 93.88 99 VAL A CA 1
ATOM 784 C C . VAL A 1 99 ? -1.759 13.226 -1.541 1.00 93.88 99 VAL A C 1
ATOM 786 O O . VAL A 1 99 ? -1.519 13.125 -0.339 1.00 93.88 99 VAL A O 1
ATOM 789 N N . ARG A 1 100 ? -2.870 13.795 -2.005 1.00 94.75 100 ARG A N 1
ATOM 790 C CA . ARG A 1 100 ? -3.926 14.358 -1.164 1.00 94.75 100 ARG A CA 1
ATOM 791 C C . ARG A 1 100 ? -5.268 13.744 -1.535 1.00 94.75 100 ARG A C 1
ATOM 793 O O . ARG A 1 100 ? -5.468 13.297 -2.662 1.00 94.75 100 ARG A O 1
ATOM 800 N N . LYS A 1 101 ? -6.216 13.752 -0.594 1.00 94.00 101 LYS A N 1
ATOM 801 C CA . LYS A 1 101 ? -7.550 13.151 -0.790 1.00 94.00 101 LYS A CA 1
ATOM 802 C C . LYS A 1 101 ? -8.287 13.649 -2.042 1.00 94.00 101 LYS A C 1
ATOM 804 O O . LYS A 1 101 ? -9.044 12.901 -2.643 1.00 94.00 101 LYS A O 1
ATOM 809 N N . ASN A 1 102 ? -8.056 14.899 -2.444 1.00 91.62 102 ASN A N 1
ATOM 810 C CA . ASN A 1 102 ? -8.651 15.534 -3.623 1.00 91.62 102 ASN A CA 1
ATOM 811 C C . ASN A 1 102 ? -7.853 15.320 -4.922 1.00 91.62 102 ASN A C 1
ATOM 813 O O . ASN A 1 102 ? -8.286 15.780 -5.972 1.00 91.62 102 ASN A O 1
ATOM 817 N N . THR A 1 103 ? -6.700 14.652 -4.862 1.00 90.69 103 THR A N 1
ATOM 818 C CA . THR A 1 103 ? -5.849 14.346 -6.022 1.00 90.69 103 THR A CA 1
ATOM 819 C C . THR A 1 103 ? -5.757 12.845 -6.291 1.00 90.69 103 THR A C 1
ATOM 821 O O . THR A 1 103 ? -4.905 12.416 -7.068 1.00 90.69 103 THR A O 1
ATOM 824 N N . LEU A 1 104 ? -6.566 12.026 -5.612 1.00 93.19 104 LEU A N 1
ATOM 825 C CA . LEU A 1 104 ? -6.567 10.587 -5.842 1.00 93.19 104 LEU A CA 1
ATOM 826 C C . LEU A 1 104 ? -7.058 10.275 -7.263 1.00 93.19 104 LEU A C 1
ATOM 828 O O . LEU A 1 104 ? -8.023 10.886 -7.720 1.00 93.19 104 LEU A O 1
ATOM 832 N N . PRO A 1 105 ? -6.429 9.318 -7.959 1.00 91.06 105 PRO A N 1
ATOM 833 C CA . PRO A 1 105 ? -6.924 8.838 -9.240 1.00 91.06 105 PRO A CA 1
ATOM 834 C C . PRO A 1 105 ? -8.155 7.941 -9.068 1.00 91.06 105 PRO A C 1
ATOM 836 O O . PRO A 1 105 ? -8.319 7.252 -8.059 1.00 91.06 105 PRO A O 1
ATOM 839 N N . THR A 1 106 ? -9.002 7.899 -10.093 1.00 87.88 106 THR A N 1
ATOM 840 C CA . THR A 1 106 ? -10.069 6.899 -10.218 1.00 87.88 106 THR A CA 1
ATOM 841 C C . THR A 1 106 ? -9.470 5.484 -10.247 1.00 87.88 106 THR A C 1
ATOM 843 O O . THR A 1 106 ? -8.418 5.290 -10.859 1.00 87.88 106 THR A O 1
ATOM 846 N N . PRO A 1 107 ? -10.120 4.477 -9.632 1.00 91.75 107 PRO A N 1
ATOM 847 C CA . PRO A 1 107 ? -11.371 4.558 -8.862 1.00 91.75 107 PRO A CA 1
ATOM 848 C C . PRO A 1 107 ? -11.236 5.019 -7.398 1.00 91.75 107 PRO A C 1
ATOM 850 O O . PRO A 1 107 ? -12.244 5.254 -6.738 1.00 91.75 107 PRO A O 1
ATOM 853 N N . LEU A 1 108 ? -10.026 5.200 -6.855 1.00 94.00 108 LEU A N 1
ATOM 854 C CA . LEU A 1 108 ? -9.841 5.563 -5.437 1.00 94.00 108 LEU A CA 1
ATOM 855 C C . LEU A 1 108 ? -10.494 6.901 -5.060 1.00 94.00 108 LEU A C 1
ATOM 857 O O . LEU A 1 108 ? -10.928 7.061 -3.921 1.00 94.00 108 LEU A O 1
ATOM 861 N N . SER A 1 109 ? -10.610 7.831 -6.012 1.00 93.56 109 SER A N 1
ATOM 862 C CA . SER A 1 109 ? -11.294 9.119 -5.840 1.00 93.56 109 SER A CA 1
ATOM 863 C C . SER A 1 109 ? -12.776 9.015 -5.467 1.00 93.56 109 SER A C 1
ATOM 865 O O . SER A 1 109 ? -13.335 9.979 -4.954 1.00 93.56 109 SER A O 1
ATOM 867 N N . GLU A 1 110 ? -13.436 7.883 -5.730 1.00 91.94 110 GLU A N 1
ATOM 868 C CA . GLU A 1 110 ? -14.862 7.695 -5.409 1.00 91.94 110 GLU A CA 1
ATOM 869 C C . GLU A 1 110 ? -15.073 7.190 -3.969 1.00 91.94 110 GLU A C 1
ATOM 871 O O . GLU A 1 110 ? -16.205 6.993 -3.525 1.00 91.94 110 GLU A O 1
ATOM 876 N N . ARG A 1 111 ? -13.988 6.966 -3.216 1.00 89.19 111 ARG A N 1
ATOM 877 C CA . ARG A 1 111 ? -14.023 6.586 -1.800 1.00 89.19 111 ARG A CA 1
ATOM 878 C C . ARG A 1 111 ? -13.620 7.772 -0.933 1.00 89.19 111 ARG A C 1
ATOM 880 O O . ARG A 1 111 ? -12.765 8.575 -1.298 1.00 89.19 111 ARG A O 1
ATOM 887 N N . THR A 1 112 ? -14.206 7.868 0.258 1.00 90.25 112 THR A N 1
ATOM 888 C CA . THR A 1 112 ? -13.778 8.864 1.244 1.00 90.25 112 THR A CA 1
ATOM 889 C C . THR A 1 112 ? -12.351 8.558 1.695 1.00 90.25 112 THR A C 1
ATOM 891 O O . THR A 1 112 ? -12.079 7.484 2.227 1.00 90.25 112 THR A O 1
ATOM 894 N N . ALA A 1 113 ? -11.457 9.520 1.488 1.00 95.94 113 ALA A N 1
ATOM 895 C CA . ALA A 1 113 ? -10.050 9.432 1.844 1.00 95.94 113 ALA A CA 1
ATOM 896 C C . ALA A 1 113 ? -9.676 10.417 2.955 1.00 95.94 113 ALA A C 1
ATOM 898 O O . ALA A 1 113 ? -10.345 11.430 3.188 1.00 95.94 113 ALA A O 1
ATOM 899 N N . ILE A 1 114 ? -8.569 10.117 3.621 1.00 96.75 114 ILE A N 1
ATOM 900 C CA . ILE A 1 114 ? -8.035 10.859 4.757 1.00 96.75 114 ILE A CA 1
ATOM 901 C C . ILE A 1 114 ? -6.646 11.377 4.390 1.00 96.75 114 ILE A C 1
ATOM 903 O O . ILE A 1 114 ? -5.857 10.637 3.818 1.00 96.75 114 ILE A O 1
ATOM 907 N N . ASN A 1 115 ? -6.327 12.626 4.738 1.00 97.75 115 ASN A N 1
ATOM 908 C CA . ASN A 1 115 ? -4.934 13.074 4.777 1.00 97.75 115 ASN A CA 1
ATOM 909 C C . ASN A 1 115 ? -4.343 12.637 6.122 1.00 97.75 115 ASN A C 1
ATOM 911 O O . ASN A 1 115 ? -4.793 13.105 7.168 1.00 97.75 115 ASN A O 1
ATOM 915 N N . LEU A 1 116 ? -3.392 11.709 6.103 1.00 97.38 116 LEU A N 1
ATOM 916 C CA . LEU A 1 116 ? -2.871 11.061 7.309 1.00 97.38 116 LEU A CA 1
ATOM 917 C C . LEU A 1 116 ? -1.974 11.986 8.147 1.00 97.38 116 LEU A C 1
ATOM 919 O O . LEU A 1 116 ? -1.829 11.792 9.349 1.00 97.38 116 LEU A O 1
ATOM 923 N N . ASP A 1 117 ? -1.373 12.990 7.515 1.00 95.38 117 ASP A N 1
ATOM 924 C CA . ASP A 1 117 ? -0.464 13.970 8.114 1.00 95.38 117 ASP A CA 1
ATOM 925 C C . ASP A 1 117 ? -1.166 15.241 8.636 1.00 95.38 117 ASP A C 1
ATOM 927 O O . ASP A 1 117 ? -0.501 16.151 9.145 1.00 95.38 117 ASP A O 1
ATOM 931 N N . ASP A 1 118 ? -2.498 15.282 8.577 1.00 95.06 118 ASP A N 1
ATOM 932 C CA . ASP A 1 118 ? -3.327 16.346 9.141 1.00 95.06 118 ASP A CA 1
ATOM 933 C C . ASP A 1 118 ? -4.051 15.840 10.398 1.00 95.06 118 ASP A C 1
ATOM 935 O O . ASP A 1 118 ? -4.584 14.730 10.415 1.00 95.06 118 ASP A O 1
ATOM 939 N N . GLN A 1 119 ? -4.143 16.671 11.441 1.00 95.31 119 GLN A N 1
ATOM 940 C CA . GLN A 1 119 ? -4.762 16.281 12.716 1.00 95.31 119 GLN A CA 1
ATOM 941 C C . GLN A 1 119 ? -6.206 15.800 12.560 1.00 95.31 119 GLN A C 1
ATOM 943 O O . GLN A 1 119 ? -6.554 14.736 13.060 1.00 95.31 119 GLN A O 1
ATOM 948 N N . SER A 1 120 ? -7.031 16.537 11.814 1.00 94.56 120 SER A N 1
ATOM 949 C CA . SER A 1 120 ? -8.430 16.159 11.585 1.00 94.56 120 SER A CA 1
ATOM 950 C C . SER A 1 120 ? -8.564 14.842 10.824 1.00 94.56 120 SER A C 1
ATOM 952 O O . SER A 1 120 ? -9.467 14.054 11.093 1.00 94.56 120 SER A O 1
ATOM 954 N N . GLY A 1 121 ? -7.665 14.585 9.874 1.00 94.50 121 GLY A N 1
ATOM 955 C CA . GLY A 1 121 ? -7.642 13.334 9.136 1.00 94.50 121 GLY A CA 1
ATOM 956 C C . GLY A 1 121 ? -7.267 12.160 10.032 1.00 94.50 121 GLY A C 1
ATOM 957 O O . GLY A 1 121 ? -7.974 11.154 10.066 1.00 94.50 121 GLY A O 1
ATOM 958 N N . PHE A 1 122 ? -6.197 12.321 10.803 1.00 95.12 122 PHE A N 1
ATOM 959 C CA . PHE A 1 122 ? -5.726 11.314 11.742 1.00 95.12 122 PHE A CA 1
ATOM 960 C C . PHE A 1 122 ? -6.768 10.988 12.826 1.00 95.12 122 PHE A C 1
ATOM 962 O O . PHE A 1 122 ? -7.029 9.817 13.100 1.00 95.12 122 PHE A O 1
ATOM 969 N N . ASP A 1 123 ? -7.436 12.001 13.384 1.00 95.06 123 ASP A N 1
ATOM 970 C CA . ASP A 1 123 ? -8.537 11.797 14.331 1.00 95.06 123 ASP A CA 1
ATOM 971 C C . ASP A 1 123 ? -9.717 11.052 13.697 1.00 95.06 123 ASP A C 1
ATOM 973 O O . ASP A 1 123 ? -10.250 10.119 14.301 1.00 95.06 123 ASP A O 1
ATOM 977 N N . ASN A 1 124 ? -10.088 11.400 12.461 1.00 95.00 124 ASN A N 1
ATOM 978 C CA . ASN A 1 124 ? -11.155 10.710 11.735 1.00 95.00 124 ASN A CA 1
ATOM 979 C C . ASN A 1 124 ? -10.826 9.236 11.461 1.00 95.00 124 ASN A C 1
ATOM 981 O O . ASN A 1 124 ? -11.731 8.404 11.498 1.00 95.00 124 ASN A O 1
ATOM 985 N N . LEU A 1 125 ? -9.556 8.897 11.206 1.00 95.75 125 LEU A N 1
ATOM 986 C CA . LEU A 1 125 ? -9.130 7.505 11.033 1.00 95.75 125 LEU A CA 1
ATOM 987 C C . LEU A 1 125 ? -9.415 6.698 12.300 1.00 95.75 125 LEU A C 1
ATOM 989 O O . LEU A 1 125 ? -10.052 5.649 12.234 1.00 95.75 125 LEU A O 1
ATOM 993 N N . PHE A 1 126 ? -8.971 7.208 13.450 1.00 95.25 126 PHE A N 1
ATOM 994 C CA . PHE A 1 126 ? -9.206 6.555 14.733 1.00 95.25 126 PHE A CA 1
ATOM 995 C C . PHE A 1 126 ? -10.695 6.437 15.032 1.00 95.25 126 PHE A C 1
ATOM 997 O O . PHE A 1 126 ? -11.158 5.335 15.304 1.00 95.25 126 PHE A O 1
ATOM 1004 N N . TYR A 1 127 ? -11.447 7.530 14.902 1.00 94.81 127 TYR A N 1
ATOM 1005 C CA . TYR A 1 127 ? -12.892 7.531 15.127 1.00 94.81 127 TYR A CA 1
ATOM 1006 C C . TYR A 1 127 ? -13.613 6.473 14.279 1.00 94.81 127 TYR A C 1
ATOM 1008 O O . TYR A 1 127 ? -14.480 5.749 14.772 1.00 94.81 127 TYR A O 1
ATOM 1016 N N . GLU A 1 128 ? -13.241 6.346 13.004 1.00 94.56 128 GLU A N 1
ATOM 1017 C CA . GLU A 1 128 ? -13.862 5.369 12.117 1.00 94.56 128 GLU A CA 1
ATOM 1018 C C . GLU A 1 128 ? -13.503 3.929 12.506 1.00 94.56 128 GLU A C 1
ATOM 1020 O O . GLU A 1 128 ? -14.377 3.061 12.505 1.00 94.56 128 GLU A O 1
ATOM 1025 N N . ILE A 1 129 ? -12.252 3.660 12.894 1.00 94.50 129 ILE A N 1
ATOM 1026 C CA . ILE A 1 129 ? -11.855 2.328 13.369 1.00 94.50 129 ILE A CA 1
ATOM 1027 C C . ILE A 1 129 ? -12.550 2.003 14.697 1.00 94.50 129 ILE A C 1
ATOM 1029 O O . ILE A 1 129 ? -13.065 0.895 14.841 1.00 94.50 129 ILE A O 1
ATOM 1033 N N . GLU A 1 130 ? -12.646 2.945 15.639 1.00 94.12 130 GLU A N 1
ATOM 1034 C CA . GLU A 1 130 ? -13.384 2.755 16.895 1.00 94.12 130 GLU A CA 1
ATOM 1035 C C . GLU A 1 130 ? -14.851 2.404 16.628 1.00 94.12 130 GLU A C 1
ATOM 1037 O O . GLU A 1 130 ? -15.399 1.482 17.231 1.00 94.12 130 GLU A O 1
ATOM 1042 N N . LYS A 1 131 ? -15.492 3.111 15.691 1.00 93.31 131 LYS A N 1
ATOM 1043 C CA . LYS A 1 131 ? -16.885 2.864 15.307 1.00 93.31 131 LYS A CA 1
ATOM 1044 C C . LYS A 1 131 ? -17.080 1.472 14.712 1.00 93.31 131 LYS A C 1
ATOM 1046 O O . LYS A 1 131 ? -18.068 0.813 15.022 1.00 93.31 131 LYS A O 1
ATOM 1051 N N . LEU A 1 132 ? -16.166 1.034 13.849 1.00 91.62 132 LEU A N 1
ATOM 1052 C CA . LEU A 1 132 ? -16.262 -0.265 13.184 1.00 91.62 132 LEU A CA 1
ATOM 1053 C C . LEU A 1 132 ? -15.973 -1.412 14.154 1.00 91.62 132 LEU A C 1
ATOM 1055 O O . LEU A 1 132 ? -16.686 -2.409 14.164 1.00 91.62 132 LEU A O 1
ATOM 1059 N N . THR A 1 133 ? -14.937 -1.267 14.976 1.00 91.44 133 THR A N 1
ATOM 1060 C CA . THR A 1 133 ? -14.411 -2.339 15.835 1.00 91.44 133 THR A CA 1
ATOM 1061 C C . THR A 1 133 ? -15.057 -2.376 17.216 1.00 91.44 133 THR A C 1
ATOM 1063 O O . THR A 1 133 ? -14.942 -3.377 17.917 1.00 91.44 133 THR A O 1
ATOM 1066 N N . SER A 1 134 ? -15.730 -1.293 17.621 1.00 91.56 134 SER A N 1
ATOM 1067 C CA . SER A 1 134 ? -16.172 -1.035 19.000 1.00 91.56 134 SER A CA 1
ATOM 1068 C C . SER A 1 134 ? -15.034 -0.993 20.034 1.00 91.56 134 SER A C 1
ATOM 1070 O O . SER A 1 134 ? -15.300 -0.962 21.235 1.00 91.56 134 SER A O 1
ATOM 1072 N N . ILE A 1 135 ? -13.773 -0.955 19.590 1.00 93.06 135 ILE A N 1
ATOM 1073 C CA . ILE A 1 135 ? -12.597 -0.770 20.444 1.00 93.06 135 ILE A CA 1
ATOM 1074 C C . ILE A 1 135 ? -12.450 0.725 20.714 1.00 93.06 135 ILE A C 1
ATOM 1076 O O . ILE A 1 135 ? -12.539 1.526 19.790 1.00 93.06 135 ILE A O 1
ATOM 1080 N N . LYS A 1 136 ? -12.234 1.113 21.971 1.00 93.00 136 LYS A N 1
ATOM 1081 C CA . LYS A 1 136 ? -11.942 2.504 22.334 1.00 93.00 136 LYS A CA 1
ATOM 1082 C C . LYS A 1 136 ? -10.446 2.765 22.283 1.00 93.00 136 LYS A C 1
ATOM 1084 O O . LYS A 1 136 ? -9.661 1.910 22.689 1.00 93.00 136 LYS A O 1
ATOM 1089 N N . ARG A 1 137 ? -10.068 3.939 21.780 1.00 93.88 137 ARG A N 1
ATOM 1090 C CA . ARG A 1 137 ? -8.675 4.364 21.719 1.00 93.88 137 ARG A CA 1
ATOM 1091 C C . ARG A 1 137 ? -8.186 4.832 23.084 1.00 93.88 137 ARG A C 1
ATOM 1093 O O . ARG A 1 137 ? -8.877 5.577 23.778 1.00 93.88 137 ARG A O 1
ATOM 1100 N N . GLU A 1 138 ? -6.972 4.441 23.429 1.00 94.81 138 GLU A N 1
ATOM 1101 C CA . GLU A 1 138 ? -6.219 5.005 24.546 1.00 94.81 138 GLU A CA 1
ATOM 1102 C C . GLU A 1 138 ? -5.753 6.438 24.218 1.00 94.81 138 GLU A C 1
ATOM 1104 O O . GLU A 1 138 ? -5.586 6.772 23.039 1.00 94.81 138 GLU A O 1
ATOM 1109 N N . PRO A 1 139 ? -5.512 7.304 25.222 1.00 93.06 139 PRO A N 1
ATOM 1110 C CA . PRO A 1 139 ? -4.987 8.650 25.002 1.00 93.06 139 PRO A CA 1
ATOM 1111 C C . PRO A 1 139 ? -3.660 8.639 24.233 1.00 93.06 139 PRO A C 1
ATOM 1113 O O . PRO A 1 139 ? -2.725 7.932 24.606 1.00 93.06 139 PRO A O 1
ATOM 1116 N N . LEU A 1 140 ? -3.556 9.464 23.188 1.00 92.31 140 LEU A N 1
ATOM 1117 C CA . LEU A 1 140 ? -2.388 9.541 22.311 1.00 92.31 140 LEU A CA 1
ATOM 1118 C C . LEU A 1 140 ? -1.900 10.980 22.121 1.00 92.31 140 LEU A C 1
ATOM 1120 O O . LEU A 1 140 ? -2.689 11.919 22.023 1.00 92.31 140 LEU A O 1
ATOM 1124 N N . ASP A 1 141 ? -0.583 11.141 22.008 1.00 94.50 141 ASP A N 1
ATOM 1125 C CA . ASP A 1 141 ? 0.045 12.405 21.620 1.00 94.50 141 ASP A CA 1
ATOM 1126 C C . ASP A 1 141 ? 0.033 12.529 20.090 1.00 94.50 141 ASP A C 1
ATOM 1128 O O . ASP A 1 141 ? 0.964 12.114 19.390 1.00 94.50 141 ASP A O 1
ATOM 1132 N N . ILE A 1 142 ? -1.072 13.071 19.568 1.00 93.38 142 ILE A N 1
ATOM 1133 C CA . ILE A 1 142 ? -1.300 13.210 18.125 1.00 93.38 142 ILE A CA 1
ATOM 1134 C C . ILE A 1 142 ? -0.197 14.053 17.479 1.00 93.38 142 ILE A C 1
ATOM 1136 O O . ILE A 1 142 ? 0.292 13.700 16.409 1.00 93.38 142 ILE A O 1
ATOM 1140 N N . LEU A 1 143 ? 0.248 15.134 18.125 1.00 94.88 143 LEU A N 1
ATOM 1141 C CA . LEU A 1 143 ? 1.269 16.018 17.559 1.00 94.88 143 LEU A CA 1
ATOM 1142 C C . LEU A 1 143 ? 2.602 15.286 17.381 1.00 94.88 143 LEU A C 1
ATOM 1144 O O . LEU A 1 143 ? 3.212 15.368 16.312 1.00 94.88 143 LEU A O 1
ATOM 1148 N N . LYS A 1 144 ? 3.033 14.517 18.386 1.00 96.44 144 LYS A N 1
ATOM 1149 C CA . LYS A 1 144 ? 4.252 13.702 18.297 1.00 96.44 144 LYS A CA 1
ATOM 1150 C C . LYS A 1 144 ? 4.164 12.647 17.195 1.00 96.44 144 LYS A C 1
ATOM 1152 O O . LYS A 1 144 ? 5.133 12.448 16.455 1.00 96.44 144 LYS A O 1
ATOM 1157 N N . ILE A 1 145 ? 3.016 11.986 17.065 1.00 96.75 145 ILE A N 1
ATOM 1158 C CA . ILE A 1 145 ? 2.789 10.979 16.023 1.00 96.75 145 ILE A CA 1
ATOM 1159 C C . ILE A 1 145 ? 2.837 11.622 14.636 1.00 96.75 145 ILE A C 1
ATOM 1161 O O . ILE A 1 145 ? 3.596 11.172 13.778 1.00 96.75 145 ILE A O 1
ATOM 1165 N N . LEU A 1 146 ? 2.101 12.715 14.425 1.00 96.81 146 LEU A N 1
ATOM 1166 C CA . LEU A 1 146 ? 2.076 13.429 13.148 1.00 96.81 146 LEU A CA 1
ATOM 1167 C C . LEU A 1 146 ? 3.460 13.942 12.750 1.00 96.81 146 LEU A C 1
ATOM 1169 O O . LEU A 1 146 ? 3.845 13.813 11.590 1.00 96.81 146 LEU A O 1
ATOM 1173 N N . ASN A 1 147 ? 4.235 14.475 13.697 1.00 97.19 147 ASN A N 1
ATOM 1174 C CA . ASN A 1 147 ? 5.609 14.907 13.439 1.00 97.19 147 ASN A CA 1
ATOM 1175 C C . ASN A 1 147 ? 6.498 13.735 13.000 1.00 97.19 147 ASN A C 1
ATOM 1177 O O . ASN A 1 147 ? 7.315 13.884 12.091 1.00 97.19 147 ASN A O 1
ATOM 1181 N N . THR A 1 148 ? 6.300 12.556 13.592 1.00 96.88 148 THR A N 1
ATOM 1182 C CA . THR A 1 148 ? 7.031 11.338 13.222 1.00 96.88 148 THR A CA 1
ATOM 1183 C C . THR A 1 148 ? 6.633 10.841 11.831 1.00 96.88 148 THR A C 1
ATOM 1185 O O . THR A 1 148 ? 7.511 10.525 11.027 1.00 96.88 148 THR A O 1
ATOM 1188 N N . ILE A 1 149 ? 5.332 10.825 11.512 1.00 97.06 149 ILE A N 1
ATOM 1189 C CA . ILE A 1 149 ? 4.813 10.478 10.177 1.00 97.06 149 ILE A CA 1
ATOM 1190 C C . ILE A 1 149 ? 5.398 11.423 9.123 1.00 97.06 149 ILE A C 1
ATOM 1192 O O . ILE A 1 149 ? 5.952 10.960 8.128 1.00 97.06 149 ILE A O 1
ATOM 1196 N N . LYS A 1 150 ? 5.343 12.739 9.366 1.00 96.19 150 LYS A N 1
ATOM 1197 C CA . LYS A 1 150 ? 5.892 13.761 8.462 1.00 96.19 150 LYS A CA 1
ATOM 1198 C C . LYS A 1 150 ? 7.393 13.591 8.257 1.00 96.19 150 LYS A C 1
ATOM 1200 O O . LYS A 1 150 ? 7.847 13.594 7.122 1.00 96.19 150 LYS A O 1
ATOM 1205 N N . SER A 1 151 ? 8.158 13.396 9.332 1.00 94.38 151 SER A N 1
ATOM 1206 C CA . SER A 1 151 ? 9.608 13.194 9.239 1.00 94.38 151 SER A CA 1
ATOM 1207 C C . SER A 1 151 ? 9.967 11.935 8.444 1.00 94.38 151 SER A C 1
ATOM 1209 O O . SER A 1 151 ? 10.827 11.994 7.566 1.00 94.38 151 SER A O 1
ATOM 1211 N N . LYS A 1 152 ? 9.282 10.811 8.693 1.00 93.81 152 LYS A N 1
ATOM 1212 C CA . LYS A 1 152 ? 9.478 9.570 7.930 1.00 93.81 152 LYS A CA 1
ATOM 1213 C C . LYS A 1 152 ? 9.124 9.749 6.450 1.00 93.81 152 LYS A C 1
ATOM 1215 O O . LYS A 1 152 ? 9.911 9.325 5.609 1.00 93.81 152 LYS A O 1
ATOM 1220 N N . GLU A 1 153 ? 8.001 10.399 6.131 1.00 93.94 153 GLU A N 1
ATOM 1221 C CA . GLU A 1 153 ? 7.626 10.700 4.742 1.00 93.94 153 GLU A CA 1
ATOM 1222 C C . GLU A 1 153 ? 8.678 11.567 4.053 1.00 93.94 153 GLU A C 1
ATOM 1224 O O . GLU A 1 153 ? 9.112 11.215 2.963 1.00 93.94 153 GLU A O 1
ATOM 1229 N N . THR A 1 154 ? 9.127 12.656 4.684 1.00 91.31 154 THR A N 1
ATOM 1230 C CA . THR A 1 154 ? 10.161 13.532 4.115 1.00 91.31 154 THR A CA 1
ATOM 1231 C C . THR A 1 154 ? 11.448 12.762 3.842 1.00 91.31 154 THR A C 1
ATOM 1233 O O . THR A 1 154 ? 11.967 12.826 2.732 1.00 91.31 154 THR A O 1
ATOM 1236 N N . ASN A 1 155 ? 11.922 11.961 4.800 1.00 87.00 155 ASN A N 1
ATOM 1237 C CA . ASN A 1 155 ? 13.136 11.162 4.625 1.00 87.00 155 ASN A CA 1
ATOM 1238 C C . ASN A 1 155 ? 13.001 10.163 3.464 1.00 87.00 155 ASN A C 1
ATOM 1240 O O . ASN A 1 155 ? 13.897 10.055 2.629 1.00 87.00 155 ASN A O 1
ATOM 1244 N N . ILE A 1 156 ? 11.874 9.446 3.375 1.00 85.38 156 ILE A N 1
ATOM 1245 C CA . ILE A 1 156 ? 11.625 8.499 2.278 1.00 85.38 156 ILE A CA 1
ATOM 1246 C C . ILE A 1 156 ? 11.502 9.248 0.946 1.00 85.38 156 ILE A C 1
ATOM 1248 O O . ILE A 1 156 ? 12.067 8.814 -0.057 1.00 85.38 156 ILE A O 1
ATOM 1252 N N . ALA A 1 157 ? 10.804 10.383 0.911 1.00 80.81 157 ALA A N 1
ATOM 1253 C CA . ALA A 1 157 ? 10.663 11.210 -0.282 1.00 80.81 157 ALA A CA 1
ATOM 1254 C C . ALA A 1 157 ? 12.020 11.732 -0.778 1.00 80.81 157 ALA A C 1
ATOM 1256 O O . ALA A 1 157 ? 12.289 11.669 -1.973 1.00 80.81 157 ALA A O 1
ATOM 1257 N N . GLU A 1 158 ? 12.906 12.178 0.112 1.00 77.00 158 GLU A N 1
ATOM 1258 C CA . GLU A 1 158 ? 14.256 12.628 -0.246 1.00 77.00 158 GLU A CA 1
ATOM 1259 C C . GLU A 1 158 ? 15.131 11.485 -0.776 1.00 77.00 158 GLU A C 1
ATOM 1261 O O . GLU A 1 158 ? 15.806 11.643 -1.799 1.00 77.00 158 GLU A O 1
ATOM 1266 N N . LEU A 1 159 ? 15.096 10.317 -0.124 1.00 69.75 159 LEU A N 1
ATOM 1267 C CA . LEU A 1 159 ? 15.812 9.122 -0.582 1.00 69.75 159 LEU A CA 1
ATOM 1268 C C . LEU A 1 159 ? 15.313 8.673 -1.966 1.00 69.75 159 LEU A C 1
ATOM 1270 O O . LEU A 1 159 ? 16.113 8.421 -2.863 1.00 69.75 159 LEU A O 1
ATOM 1274 N N . THR A 1 160 ? 13.996 8.685 -2.179 1.00 65.00 160 THR A N 1
ATOM 1275 C CA . THR A 1 160 ? 13.350 8.283 -3.444 1.00 65.00 160 THR A CA 1
ATOM 1276 C C . THR A 1 160 ? 13.317 9.371 -4.524 1.00 65.00 160 THR A C 1
ATOM 1278 O O . THR A 1 160 ? 12.956 9.098 -5.666 1.00 65.00 160 THR A O 1
ATOM 1281 N N . GLN A 1 161 ? 13.690 10.613 -4.209 1.00 58.81 161 GLN A N 1
ATOM 1282 C CA . GLN A 1 161 ? 13.988 11.643 -5.210 1.00 58.81 161 GLN A CA 1
ATOM 1283 C C . GLN A 1 161 ? 15.441 11.550 -5.688 1.00 58.81 161 GLN A C 1
ATOM 1285 O O . GLN A 1 161 ? 15.707 11.783 -6.868 1.00 58.81 161 GLN A O 1
ATOM 1290 N N . LYS A 1 162 ? 16.375 11.176 -4.800 1.00 50.44 162 LYS A N 1
ATOM 1291 C CA . LYS A 1 162 ? 17.779 10.896 -5.157 1.00 50.44 162 LYS A CA 1
ATOM 1292 C C . LYS A 1 162 ? 17.915 9.591 -5.950 1.00 50.44 162 LYS A C 1
ATOM 1294 O O . LYS A 1 162 ? 18.695 9.525 -6.898 1.00 50.44 162 LYS A O 1
ATOM 1299 N N . GLU A 1 163 ? 17.105 8.589 -5.629 1.00 49.31 163 GLU A N 1
ATOM 1300 C CA . GLU A 1 163 ? 16.921 7.371 -6.416 1.00 49.31 163 GLU A CA 1
ATOM 1301 C C . GLU A 1 163 ? 15.677 7.518 -7.293 1.00 49.31 163 GLU A C 1
ATOM 1303 O O . GLU A 1 163 ? 14.581 7.248 -6.824 1.00 49.31 163 GLU A O 1
ATOM 1308 N N . ILE A 1 164 ? 15.823 7.973 -8.547 1.00 50.97 164 ILE A N 1
ATOM 1309 C CA . ILE A 1 164 ? 14.713 8.165 -9.508 1.00 50.97 164 ILE A CA 1
ATOM 1310 C C . ILE A 1 164 ? 13.593 7.132 -9.279 1.00 50.97 164 ILE A C 1
ATOM 1312 O O . ILE A 1 164 ? 13.817 5.925 -9.368 1.00 50.97 164 ILE A O 1
ATOM 1316 N N . ALA A 1 165 ? 12.418 7.654 -8.918 1.00 55.56 165 ALA A N 1
ATOM 1317 C CA . ALA A 1 165 ? 11.324 6.992 -8.215 1.00 55.56 165 ALA A CA 1
ATOM 1318 C C . ALA A 1 165 ? 11.037 5.534 -8.619 1.00 55.56 165 ALA A C 1
ATOM 1320 O O . ALA A 1 165 ? 10.660 5.238 -9.752 1.00 55.56 165 ALA A O 1
ATOM 1321 N N . GLY A 1 166 ? 11.138 4.630 -7.640 1.00 65.31 166 GLY A N 1
ATOM 1322 C CA . GLY A 1 166 ? 10.645 3.253 -7.727 1.00 65.31 166 GLY A CA 1
ATOM 1323 C C . GLY A 1 166 ? 11.519 2.283 -8.521 1.00 65.31 166 GLY A C 1
ATOM 1324 O O . GLY A 1 166 ? 11.177 1.102 -8.584 1.00 65.31 166 GLY A O 1
ATOM 1325 N N . TRP A 1 167 ? 12.628 2.747 -9.088 1.00 77.94 167 TRP A N 1
ATOM 1326 C CA . TRP A 1 167 ? 13.562 1.927 -9.846 1.00 77.94 167 TRP A CA 1
ATOM 1327 C C . TRP A 1 167 ? 14.557 1.222 -8.921 1.00 77.94 167 TRP A C 1
ATOM 1329 O O . TRP A 1 167 ? 15.390 1.867 -8.296 1.00 77.94 167 TRP A O 1
ATOM 1339 N N . ILE A 1 168 ? 14.508 -0.110 -8.879 1.00 83.12 168 ILE A N 1
ATOM 1340 C CA . ILE A 1 168 ? 15.509 -0.947 -8.206 1.00 83.12 168 ILE A CA 1
ATOM 1341 C C . ILE A 1 168 ? 16.413 -1.524 -9.288 1.00 83.12 168 ILE A C 1
ATOM 1343 O O . ILE A 1 168 ? 15.924 -2.089 -10.268 1.00 83.12 168 ILE A O 1
ATOM 1347 N N . GLY A 1 169 ? 17.726 -1.366 -9.150 1.00 88.38 169 GLY A N 1
ATOM 1348 C CA . GLY A 1 169 ? 18.656 -1.771 -10.195 1.00 88.38 169 GLY A CA 1
ATOM 1349 C C . GLY A 1 169 ? 20.016 -1.099 -10.090 1.00 88.38 169 GLY A C 1
ATOM 1350 O O . GLY A 1 169 ? 20.429 -0.681 -9.013 1.00 88.38 169 GLY A O 1
ATOM 1351 N N . VAL A 1 170 ? 20.716 -1.018 -11.222 1.00 91.12 170 VAL A N 1
ATOM 1352 C CA . VAL A 1 170 ? 22.116 -0.577 -11.285 1.00 91.12 170 VAL A CA 1
ATOM 1353 C C . VAL A 1 170 ? 22.315 0.416 -12.420 1.00 91.12 170 VAL A C 1
ATOM 1355 O O . VAL A 1 170 ? 21.883 0.175 -13.546 1.00 91.12 170 VAL A O 1
ATOM 1358 N N . THR A 1 171 ? 23.011 1.520 -12.159 1.00 92.12 171 THR A N 1
ATOM 1359 C CA . THR A 1 171 ? 23.445 2.438 -13.221 1.00 92.12 171 THR A CA 1
ATOM 1360 C C . THR A 1 171 ? 24.585 1.810 -14.023 1.00 92.12 171 THR A C 1
ATOM 1362 O O . THR A 1 171 ? 25.567 1.334 -13.457 1.00 92.12 171 THR A O 1
ATOM 1365 N N . TRP A 1 172 ? 24.474 1.824 -15.350 1.00 94.25 172 TRP A N 1
ATOM 1366 C CA . TRP A 1 172 ? 25.481 1.296 -16.269 1.00 94.25 172 TRP A CA 1
ATOM 1367 C C . TRP A 1 172 ? 25.548 2.171 -17.523 1.00 94.25 172 TRP A C 1
ATOM 1369 O O . TRP A 1 172 ? 24.554 2.282 -18.239 1.00 94.25 172 TRP A O 1
ATOM 1379 N N . ASN A 1 173 ? 26.710 2.779 -17.793 1.00 91.19 173 ASN A N 1
ATOM 1380 C CA . ASN A 1 173 ? 26.959 3.650 -18.954 1.00 91.19 173 ASN A CA 1
ATOM 1381 C C . ASN A 1 173 ? 25.844 4.691 -19.186 1.00 91.19 173 ASN A C 1
ATOM 1383 O O . ASN A 1 173 ? 25.206 4.695 -20.240 1.00 91.19 173 ASN A O 1
ATOM 1387 N N . ASP A 1 174 ? 25.553 5.504 -18.164 1.00 87.62 174 ASP A N 1
ATOM 1388 C CA . ASP A 1 174 ? 24.501 6.543 -18.147 1.00 87.62 174 ASP A CA 1
ATOM 1389 C C . ASP A 1 174 ? 23.060 6.049 -18.374 1.00 87.62 174 ASP A C 1
ATOM 1391 O O . ASP A 1 174 ? 22.110 6.832 -18.435 1.00 87.62 174 ASP A O 1
ATOM 1395 N N . LYS A 1 175 ? 22.875 4.731 -18.443 1.00 93.31 175 LYS A N 1
ATOM 1396 C CA . LYS A 1 175 ? 21.585 4.044 -18.495 1.00 93.31 175 LYS A CA 1
ATOM 1397 C C . LYS A 1 175 ? 21.355 3.285 -17.193 1.00 93.31 175 LYS A C 1
ATOM 1399 O O . LYS A 1 175 ? 22.194 3.273 -16.291 1.00 93.31 175 LYS A O 1
ATOM 1404 N N . PHE A 1 176 ? 20.202 2.636 -17.090 1.00 94.31 176 PHE A N 1
ATOM 1405 C CA . PHE A 1 176 ? 19.817 1.883 -15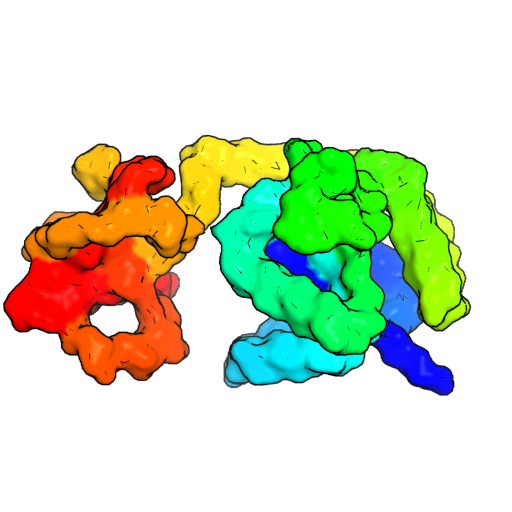.907 1.00 94.31 176 PHE A CA 1
ATOM 1406 C C . PHE A 1 176 ? 19.462 0.437 -16.255 1.00 94.31 176 PHE A C 1
ATOM 1408 O O . PHE A 1 176 ? 18.691 0.182 -17.179 1.00 94.31 176 PHE A O 1
ATOM 1415 N N . LEU A 1 177 ? 20.027 -0.498 -15.498 1.00 96.31 177 LEU A N 1
ATOM 1416 C CA . LEU A 1 177 ? 19.704 -1.919 -15.499 1.00 96.31 177 LEU A CA 1
ATOM 1417 C C . LEU A 1 177 ? 18.644 -2.157 -14.424 1.00 96.31 177 LEU A C 1
ATOM 1419 O O . LEU A 1 177 ? 18.971 -2.268 -13.245 1.00 96.31 177 LEU A O 1
ATOM 1423 N N . SER A 1 178 ? 17.376 -2.193 -14.821 1.00 94.00 178 SER A N 1
ATOM 1424 C CA . SER A 1 178 ? 16.246 -2.367 -13.910 1.00 94.00 178 SER A CA 1
ATOM 1425 C C . SER A 1 178 ? 16.085 -3.830 -13.511 1.00 94.00 178 SER A C 1
ATOM 1427 O O . SER A 1 178 ? 15.901 -4.696 -14.365 1.00 94.00 178 SER A O 1
ATOM 1429 N N . TYR A 1 179 ? 16.138 -4.074 -12.204 1.00 89.94 179 TYR A N 1
ATOM 1430 C CA . TYR A 1 179 ? 15.680 -5.298 -11.553 1.00 89.94 179 TYR A CA 1
ATOM 1431 C C . TYR A 1 179 ? 14.186 -5.222 -11.208 1.00 89.94 179 TYR A C 1
ATOM 1433 O O . TYR A 1 179 ? 13.458 -6.194 -11.403 1.00 89.94 179 TYR A O 1
ATOM 1441 N N . ASP A 1 180 ? 13.731 -4.061 -10.732 1.00 83.25 180 ASP A N 1
ATOM 1442 C CA . ASP A 1 180 ? 12.323 -3.762 -10.465 1.00 83.25 180 ASP A CA 1
ATOM 1443 C C . ASP A 1 180 ? 12.035 -2.275 -10.743 1.00 83.25 180 ASP A C 1
ATOM 1445 O O . ASP A 1 180 ? 12.950 -1.452 -10.874 1.00 83.25 180 ASP A O 1
ATOM 1449 N N . GLY A 1 181 ? 10.759 -1.925 -10.860 1.00 83.50 181 GLY A N 1
ATOM 1450 C CA . GLY A 1 181 ? 10.283 -0.566 -11.076 1.00 83.50 181 GLY A CA 1
ATOM 1451 C C . GLY A 1 181 ? 9.061 -0.489 -11.983 1.00 83.50 181 GLY A C 1
ATOM 1452 O O . GLY A 1 181 ? 8.517 -1.521 -12.381 1.00 83.50 181 GLY A O 1
ATOM 1453 N N . PRO A 1 182 ? 8.611 0.729 -12.331 1.00 82.94 182 PRO A N 1
ATOM 1454 C CA . PRO A 1 182 ? 7.463 0.959 -13.213 1.00 82.94 182 PRO A CA 1
ATOM 1455 C C . PRO A 1 182 ? 7.802 0.655 -14.688 1.00 82.94 182 PRO A C 1
ATOM 1457 O O . PRO A 1 182 ? 7.496 1.427 -15.594 1.00 82.94 182 PRO A O 1
ATOM 1460 N N . ILE A 1 183 ? 8.455 -0.483 -14.937 1.00 85.19 183 ILE A N 1
ATOM 1461 C CA . ILE A 1 183 ? 8.993 -0.898 -16.233 1.00 85.19 183 ILE A CA 1
ATOM 1462 C C . ILE A 1 183 ? 7.884 -1.087 -17.275 1.00 85.19 183 ILE A C 1
ATOM 1464 O O . ILE A 1 183 ? 8.090 -0.787 -18.445 1.00 85.19 183 ILE A O 1
ATOM 1468 N N . GLU A 1 184 ? 6.691 -1.511 -16.855 1.00 81.88 184 GLU A N 1
ATOM 1469 C CA . GLU A 1 184 ? 5.537 -1.709 -17.742 1.00 81.88 184 GLU A CA 1
ATOM 1470 C C . GLU A 1 184 ? 5.002 -0.410 -18.357 1.00 81.88 184 GLU A C 1
ATOM 1472 O O . GLU A 1 184 ? 4.404 -0.450 -19.427 1.00 81.88 184 GLU A O 1
ATOM 1477 N N . GLY A 1 185 ? 5.266 0.745 -17.735 1.00 79.19 185 GLY A N 1
ATOM 1478 C CA . GLY A 1 185 ? 4.885 2.050 -18.280 1.00 79.19 185 GLY A CA 1
ATOM 1479 C C . GLY A 1 185 ? 5.789 2.547 -19.413 1.00 79.19 185 GLY A C 1
ATOM 1480 O O . GLY A 1 185 ? 5.526 3.609 -19.971 1.00 79.19 185 GLY A O 1
ATOM 1481 N N . LEU A 1 186 ? 6.866 1.822 -19.740 1.00 87.12 186 LEU A N 1
ATOM 1482 C CA . LEU A 1 186 ? 7.830 2.216 -20.765 1.00 87.12 186 LEU A CA 1
ATOM 1483 C C . LEU A 1 186 ? 7.637 1.440 -22.068 1.00 87.12 186 LEU A C 1
ATOM 1485 O O . LEU A 1 186 ? 7.359 0.237 -22.068 1.00 87.12 186 LEU A O 1
ATOM 1489 N N . ASN A 1 187 ? 7.907 2.114 -23.187 1.00 91.25 187 ASN A N 1
ATOM 1490 C CA . ASN A 1 187 ? 7.842 1.500 -24.508 1.00 91.25 187 ASN A CA 1
ATOM 1491 C C . ASN A 1 187 ? 8.887 0.387 -24.623 1.00 91.25 187 ASN A C 1
ATOM 1493 O O . ASN A 1 187 ? 10.090 0.641 -24.507 1.00 91.25 187 ASN A O 1
ATOM 1497 N N . LEU A 1 188 ? 8.429 -0.845 -24.851 1.00 92.75 188 LEU A N 1
ATOM 1498 C CA . LEU A 1 188 ? 9.313 -1.955 -25.181 1.00 92.75 188 LEU A CA 1
ATOM 1499 C C . LEU A 1 188 ? 9.795 -1.778 -26.620 1.00 92.75 188 LEU A C 1
ATOM 1501 O O . LEU A 1 188 ? 8.997 -1.822 -27.552 1.00 92.75 188 LEU A O 1
ATOM 1505 N N . ILE A 1 189 ? 11.095 -1.557 -26.776 1.00 94.62 189 ILE A N 1
ATOM 1506 C CA . ILE A 1 189 ? 11.755 -1.460 -28.080 1.00 94.62 189 ILE A CA 1
ATOM 1507 C C . ILE A 1 189 ? 12.656 -2.680 -28.296 1.00 94.62 189 ILE A C 1
ATOM 1509 O O . ILE A 1 189 ? 12.717 -3.566 -27.441 1.00 94.62 189 ILE A O 1
ATOM 1513 N N . GLU A 1 190 ? 13.332 -2.728 -29.443 1.00 93.44 190 GLU A N 1
ATOM 1514 C CA . GLU A 1 190 ? 14.188 -3.851 -29.826 1.00 93.44 190 GLU A CA 1
ATOM 1515 C C . GLU A 1 190 ? 15.230 -4.192 -28.748 1.00 93.44 190 GLU A C 1
ATOM 1517 O O . GLU A 1 190 ? 15.821 -3.300 -28.124 1.00 93.44 190 GLU A O 1
ATOM 1522 N N . ASP A 1 191 ? 15.416 -5.497 -28.537 1.00 93.69 191 ASP A N 1
ATOM 1523 C CA . ASP A 1 191 ? 16.351 -6.067 -27.574 1.00 93.69 191 ASP A CA 1
ATOM 1524 C C . ASP A 1 191 ? 17.761 -5.477 -27.729 1.00 93.69 191 ASP A C 1
ATOM 1526 O O . ASP A 1 191 ? 18.228 -5.159 -28.822 1.00 93.69 191 ASP A O 1
ATOM 1530 N N . ASP A 1 192 ? 18.461 -5.357 -26.606 1.00 95.12 192 ASP A N 1
ATOM 1531 C CA . ASP A 1 192 ? 19.880 -5.032 -26.583 1.00 95.12 192 ASP A CA 1
ATOM 1532 C C . ASP A 1 192 ? 20.724 -6.299 -26.406 1.00 95.12 192 ASP A C 1
ATOM 1534 O O . ASP A 1 192 ? 20.287 -7.302 -25.831 1.00 95.12 192 ASP A O 1
ATOM 1538 N N . VAL A 1 193 ? 21.967 -6.249 -26.874 1.00 95.69 193 VAL A N 1
ATOM 1539 C CA . VAL A 1 193 ? 22.869 -7.401 -26.819 1.00 95.69 193 VAL A CA 1
ATOM 1540 C C . VAL A 1 193 ? 23.487 -7.512 -25.426 1.00 95.69 193 VAL A C 1
ATOM 1542 O O . VAL A 1 193 ? 23.883 -6.530 -24.799 1.00 95.69 193 VAL A O 1
ATOM 1545 N N . PHE A 1 194 ? 23.617 -8.732 -24.911 1.00 96.00 194 PHE A N 1
ATOM 1546 C CA . PHE A 1 194 ? 24.346 -8.958 -23.666 1.00 96.00 194 PHE A CA 1
ATOM 1547 C C . PHE A 1 194 ? 25.848 -8.665 -23.814 1.00 96.00 194 PHE A C 1
ATOM 1549 O O . PHE A 1 194 ? 26.567 -9.343 -24.556 1.00 96.00 194 PHE A O 1
ATOM 1556 N N . HIS A 1 195 ? 26.345 -7.744 -22.989 1.00 93.94 195 HIS A N 1
ATOM 1557 C CA . HIS A 1 195 ? 27.767 -7.447 -22.827 1.00 93.94 195 HIS A CA 1
ATOM 1558 C C . HIS A 1 195 ? 28.278 -7.921 -21.460 1.00 93.94 195 HIS A C 1
ATOM 1560 O O . HIS A 1 195 ? 27.585 -7.804 -20.452 1.00 93.94 195 HIS A O 1
ATOM 1566 N N . LYS A 1 196 ? 29.531 -8.396 -21.385 1.00 94.19 196 LYS A N 1
ATOM 1567 C CA . LYS A 1 196 ? 30.138 -8.837 -20.110 1.00 94.19 196 LYS A CA 1
ATOM 1568 C C . LYS A 1 196 ? 30.137 -7.734 -19.041 1.00 94.19 196 LYS A C 1
ATOM 1570 O O . LYS A 1 196 ? 29.924 -8.034 -17.872 1.00 94.19 196 LYS A O 1
ATOM 1575 N N . SER A 1 197 ? 30.305 -6.474 -19.445 1.00 96.31 197 SER A N 1
ATOM 1576 C CA . SER A 1 197 ? 30.291 -5.317 -18.541 1.00 96.31 197 SER A CA 1
ATOM 1577 C C . SER A 1 197 ? 28.948 -5.111 -17.830 1.00 96.31 197 SER A C 1
ATOM 1579 O O . SER A 1 197 ? 28.945 -4.625 -16.703 1.00 96.31 197 SER A O 1
ATOM 1581 N N . ILE A 1 198 ? 27.827 -5.534 -18.428 1.00 96.69 198 ILE A N 1
ATOM 1582 C CA . ILE A 1 198 ? 26.506 -5.531 -17.776 1.00 96.69 198 ILE A CA 1
ATOM 1583 C C . ILE A 1 198 ? 26.515 -6.496 -16.587 1.00 96.69 198 ILE A C 1
ATOM 1585 O O . ILE A 1 198 ? 26.099 -6.146 -15.485 1.00 96.69 198 ILE A O 1
ATOM 1589 N N . SER A 1 199 ? 27.041 -7.707 -16.793 1.00 95.81 199 SER A N 1
ATOM 1590 C CA . SER A 1 199 ? 27.172 -8.699 -15.723 1.00 95.81 199 SER A CA 1
ATOM 1591 C C . SER A 1 199 ? 28.104 -8.215 -14.617 1.00 95.81 199 SER A C 1
ATOM 1593 O O . SER A 1 199 ? 27.797 -8.412 -13.448 1.00 95.81 199 SER A O 1
ATOM 1595 N N . SER A 1 200 ? 29.221 -7.573 -14.971 1.00 96.75 200 SER A N 1
ATOM 1596 C CA . SER A 1 200 ? 30.153 -7.005 -13.993 1.00 96.75 200 SER A CA 1
ATOM 1597 C C . SER A 1 200 ? 29.499 -5.918 -13.139 1.00 96.75 200 SER A C 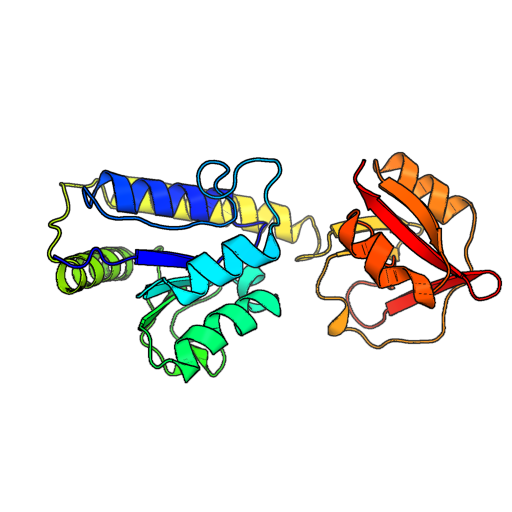1
ATOM 1599 O O . SER A 1 200 ? 29.685 -5.927 -11.927 1.00 96.75 200 SER A O 1
ATOM 1601 N N . ALA A 1 201 ? 28.697 -5.031 -13.737 1.00 95.75 201 ALA A N 1
ATOM 1602 C CA . ALA A 1 201 ? 27.974 -3.995 -12.999 1.00 95.75 201 ALA A CA 1
ATOM 1603 C C . ALA A 1 201 ? 26.940 -4.588 -12.028 1.00 95.75 201 ALA A C 1
ATOM 1605 O O . ALA A 1 201 ? 26.876 -4.180 -10.873 1.00 95.75 201 ALA A O 1
ATOM 1606 N N . LEU A 1 202 ? 26.181 -5.597 -12.467 1.00 95.12 202 LEU A N 1
ATOM 1607 C CA . LEU A 1 202 ? 25.220 -6.301 -11.611 1.00 95.12 202 LEU A CA 1
ATOM 1608 C C . LEU A 1 202 ? 25.913 -7.012 -10.439 1.00 95.12 202 LEU A C 1
ATOM 1610 O O . LEU A 1 202 ? 25.476 -6.869 -9.303 1.00 95.12 202 LEU A O 1
ATOM 1614 N N . ILE A 1 203 ? 27.015 -7.725 -10.692 1.00 94.25 203 ILE A N 1
ATOM 1615 C CA . ILE A 1 203 ? 27.785 -8.403 -9.636 1.00 94.25 203 ILE A CA 1
ATOM 1616 C C . ILE A 1 203 ? 28.353 -7.391 -8.635 1.00 94.25 203 ILE A C 1
ATOM 1618 O O . ILE A 1 203 ? 28.231 -7.600 -7.432 1.00 94.25 203 ILE A O 1
ATOM 1622 N N . ALA A 1 204 ? 28.924 -6.281 -9.114 1.00 90.50 204 ALA A N 1
ATOM 1623 C CA . ALA A 1 204 ? 29.456 -5.224 -8.251 1.00 90.50 204 ALA A CA 1
ATOM 1624 C C . ALA A 1 204 ? 28.378 -4.591 -7.353 1.00 90.50 204 ALA A C 1
ATOM 1626 O O . ALA A 1 204 ? 28.675 -4.162 -6.244 1.00 90.50 204 ALA A O 1
ATOM 1627 N N . ALA A 1 205 ? 27.125 -4.580 -7.810 1.00 86.50 205 ALA A N 1
ATOM 1628 C CA . ALA A 1 205 ? 25.967 -4.120 -7.050 1.00 86.50 205 ALA A CA 1
ATOM 1629 C C . ALA A 1 205 ? 25.263 -5.240 -6.255 1.00 86.50 205 ALA A C 1
ATOM 1631 O O . ALA A 1 205 ? 24.098 -5.095 -5.892 1.00 86.50 205 ALA A O 1
ATOM 1632 N N . ASN A 1 206 ? 25.950 -6.357 -5.997 1.00 88.38 206 ASN A N 1
ATOM 1633 C CA . ASN A 1 206 ? 25.454 -7.491 -5.216 1.00 88.38 206 ASN A CA 1
ATOM 1634 C C . ASN A 1 206 ? 24.241 -8.220 -5.834 1.00 88.38 206 ASN A C 1
ATOM 1636 O O . ASN A 1 206 ? 23.334 -8.668 -5.134 1.00 88.38 206 ASN A O 1
ATOM 1640 N N . TYR A 1 207 ? 24.230 -8.371 -7.161 1.00 92.44 207 TYR A N 1
ATOM 1641 C CA . TYR A 1 207 ? 23.296 -9.242 -7.880 1.00 92.44 207 TYR A CA 1
ATOM 1642 C C . TYR A 1 207 ? 23.995 -10.492 -8.429 1.00 92.44 207 TYR A C 1
ATOM 1644 O O . TYR A 1 207 ? 25.180 -10.499 -8.752 1.00 92.44 207 TYR A O 1
ATOM 1652 N N . ASN A 1 208 ? 23.218 -11.555 -8.631 1.00 94.38 208 ASN A N 1
ATOM 1653 C CA . ASN A 1 208 ? 23.611 -12.797 -9.293 1.00 94.38 208 ASN A CA 1
ATOM 1654 C C . ASN A 1 208 ? 22.987 -12.860 -10.704 1.00 94.38 208 ASN A C 1
ATOM 1656 O O . ASN A 1 208 ? 21.888 -13.405 -10.851 1.00 94.38 208 ASN A O 1
ATOM 1660 N N . PRO A 1 209 ? 23.629 -12.279 -11.738 1.00 97.19 209 PRO A N 1
ATOM 1661 C CA . PRO A 1 209 ? 23.126 -12.285 -13.110 1.00 97.19 209 PRO A CA 1
ATOM 1662 C C . PRO A 1 209 ? 23.354 -13.626 -13.812 1.00 97.19 209 PRO A C 1
ATOM 1664 O O . PRO A 1 209 ? 24.398 -14.260 -13.657 1.00 97.19 209 PRO A O 1
ATOM 1667 N N . ARG A 1 210 ? 22.387 -14.055 -14.628 1.00 95.81 210 ARG A N 1
ATOM 1668 C CA . ARG A 1 210 ? 22.455 -15.271 -15.451 1.00 95.81 210 ARG A CA 1
ATOM 1669 C C . ARG A 1 210 ? 21.684 -15.081 -16.751 1.00 95.81 210 ARG A C 1
ATOM 1671 O O . ARG A 1 210 ? 20.677 -14.386 -16.785 1.00 95.81 210 ARG A O 1
ATOM 1678 N N . LEU A 1 211 ? 22.128 -15.741 -17.815 1.00 96.94 211 LEU A N 1
ATOM 1679 C CA . LEU A 1 211 ? 21.314 -15.904 -19.017 1.00 96.94 211 LEU A CA 1
ATOM 1680 C C . LEU A 1 211 ? 20.395 -17.110 -18.826 1.00 96.94 211 LEU A C 1
ATOM 1682 O O . LEU A 1 211 ? 20.847 -18.164 -18.375 1.00 96.94 211 LEU A O 1
ATOM 1686 N N . SER A 1 212 ? 19.116 -16.959 -19.156 1.00 94.81 212 SER A N 1
ATOM 1687 C CA . SER A 1 212 ? 18.142 -18.042 -19.050 1.00 94.81 212 SER A CA 1
ATOM 1688 C C . SER A 1 212 ? 17.250 -18.136 -20.277 1.00 94.81 212 SER A C 1
ATOM 1690 O O . SER A 1 212 ? 17.026 -17.161 -20.993 1.00 94.81 212 SER A O 1
ATOM 1692 N N . ASN A 1 213 ? 16.744 -19.342 -20.518 1.00 93.56 213 ASN A N 1
ATOM 1693 C CA . ASN A 1 213 ? 15.746 -19.575 -21.545 1.00 93.56 213 ASN A CA 1
ATOM 1694 C C . ASN A 1 213 ? 14.418 -18.927 -21.097 1.00 93.56 213 ASN A C 1
ATOM 1696 O O . ASN A 1 213 ? 13.970 -19.217 -19.981 1.00 93.56 213 ASN A O 1
ATOM 1700 N N . PRO A 1 214 ? 13.762 -18.108 -21.942 1.00 89.31 214 PRO A N 1
ATOM 1701 C CA . PRO A 1 214 ? 12.469 -17.497 -21.630 1.00 89.31 214 PRO A CA 1
ATOM 1702 C C . PRO A 1 214 ? 11.408 -18.491 -21.128 1.00 89.31 214 PRO A C 1
ATOM 1704 O O . PRO A 1 214 ? 10.636 -18.176 -20.226 1.00 89.31 214 PRO A O 1
ATOM 1707 N N . ASN A 1 215 ? 11.428 -19.732 -21.617 1.00 90.81 215 ASN A N 1
ATOM 1708 C CA . ASN A 1 215 ? 10.473 -20.774 -21.225 1.00 90.81 215 ASN A CA 1
ATOM 1709 C C . ASN A 1 215 ? 10.659 -21.269 -19.778 1.00 90.81 215 ASN A C 1
ATOM 1711 O O . ASN A 1 215 ? 9.826 -22.012 -19.269 1.00 90.81 215 ASN A O 1
ATOM 1715 N N . ARG A 1 216 ? 11.753 -20.891 -19.100 1.00 88.00 216 ARG A N 1
ATOM 1716 C CA . ARG A 1 216 ? 12.041 -21.254 -17.699 1.00 88.00 216 ARG A CA 1
ATOM 1717 C C . ARG A 1 216 ? 11.870 -20.092 -16.725 1.00 88.00 216 ARG A C 1
ATOM 1719 O O . ARG A 1 216 ? 12.203 -20.238 -15.548 1.00 88.00 216 ARG A O 1
ATOM 1726 N N . LEU A 1 217 ? 11.371 -18.946 -17.188 1.00 84.38 217 LEU A N 1
ATOM 1727 C CA . LEU A 1 217 ? 11.277 -17.739 -16.368 1.00 84.38 217 LEU A CA 1
ATOM 1728 C C . LEU A 1 217 ? 10.451 -17.951 -15.100 1.00 84.38 217 LEU A C 1
ATOM 1730 O O . LEU A 1 217 ? 10.894 -17.510 -14.047 1.00 84.38 217 LEU A O 1
ATOM 1734 N N . SER A 1 218 ? 9.338 -18.687 -15.156 1.00 80.38 218 SER A N 1
ATOM 1735 C CA . SER A 1 218 ? 8.490 -18.945 -13.982 1.00 80.38 218 SER A CA 1
ATOM 1736 C C . SER A 1 218 ? 9.275 -19.574 -12.822 1.00 80.38 218 SER A C 1
ATOM 1738 O O . SER A 1 218 ? 9.286 -19.037 -11.718 1.00 80.38 218 SER A O 1
ATOM 1740 N N . ALA A 1 219 ? 10.055 -20.626 -13.094 1.00 81.69 219 ALA A N 1
ATOM 1741 C CA . ALA A 1 219 ? 10.884 -21.293 -12.083 1.00 81.69 219 ALA A CA 1
ATOM 1742 C C . ALA A 1 219 ? 12.026 -20.406 -11.548 1.00 81.69 219 ALA A C 1
ATOM 1744 O O . ALA A 1 219 ? 12.533 -20.609 -10.444 1.00 81.69 219 ALA A O 1
ATOM 1745 N N . HIS A 1 220 ? 12.483 -19.434 -12.340 1.00 79.88 220 HIS A N 1
ATOM 1746 C CA . HIS A 1 220 ? 13.481 -18.456 -11.914 1.00 79.88 220 HIS A CA 1
ATOM 1747 C C . HIS A 1 220 ? 12.859 -17.343 -11.063 1.00 79.88 220 HIS A C 1
ATOM 1749 O O . HIS A 1 220 ? 13.452 -16.954 -10.056 1.00 79.88 220 HIS A O 1
ATOM 1755 N N . ILE A 1 221 ? 11.661 -16.882 -11.421 1.00 76.06 221 ILE A N 1
ATOM 1756 C CA . ILE A 1 221 ? 10.885 -15.874 -10.690 1.00 76.06 221 ILE A CA 1
ATOM 1757 C C . ILE A 1 221 ? 10.590 -16.339 -9.265 1.00 76.06 221 ILE A C 1
ATOM 1759 O O . ILE A 1 221 ? 10.788 -15.562 -8.330 1.00 76.06 221 ILE A O 1
ATOM 1763 N N . GLU A 1 222 ? 10.229 -17.613 -9.092 1.00 74.44 222 GLU A N 1
ATOM 1764 C CA . GLU A 1 222 ? 10.050 -18.254 -7.779 1.00 74.44 222 GLU A CA 1
ATOM 1765 C C . GLU A 1 222 ? 11.323 -18.227 -6.921 1.00 74.44 222 GLU A C 1
ATOM 1767 O O . GLU A 1 222 ? 11.259 -18.149 -5.699 1.00 74.44 222 GLU A O 1
ATOM 1772 N N . LYS A 1 223 ? 12.500 -18.240 -7.555 1.00 78.62 223 LYS A N 1
ATOM 1773 C CA . LYS A 1 223 ? 13.812 -18.185 -6.887 1.00 78.62 223 LYS A CA 1
ATOM 1774 C C . LYS A 1 223 ? 14.328 -16.756 -6.692 1.00 78.62 223 LYS A C 1
ATOM 1776 O O . LYS A 1 223 ? 15.514 -16.580 -6.393 1.00 78.62 223 LYS A O 1
ATOM 1781 N N . GLY A 1 224 ? 13.469 -15.758 -6.904 1.00 76.38 224 GLY A N 1
ATOM 1782 C CA . GLY A 1 224 ? 13.775 -14.337 -6.752 1.00 76.38 224 GLY A CA 1
ATOM 1783 C C . GLY A 1 224 ? 14.429 -13.686 -7.971 1.00 76.38 224 GLY A C 1
ATOM 1784 O O . GLY A 1 224 ? 14.840 -12.538 -7.885 1.00 76.38 224 GLY A O 1
ATOM 1785 N N . TYR A 1 225 ? 14.546 -14.376 -9.109 1.00 89.12 225 TYR A N 1
ATOM 1786 C CA . TYR A 1 225 ? 15.072 -13.748 -10.321 1.00 89.12 225 TYR A CA 1
ATOM 1787 C C . TYR A 1 225 ? 14.019 -12.874 -11.008 1.00 89.12 225 TYR A C 1
ATOM 1789 O O . TYR A 1 225 ? 12.818 -13.148 -10.979 1.00 89.12 225 TYR A O 1
ATOM 1797 N N . ARG A 1 226 ? 14.489 -11.831 -11.685 1.00 90.56 226 ARG A N 1
ATOM 1798 C CA . ARG A 1 226 ? 13.705 -10.976 -12.581 1.00 90.56 226 ARG A CA 1
ATOM 1799 C C . ARG A 1 226 ? 14.461 -10.796 -13.889 1.00 90.56 226 ARG A C 1
ATOM 1801 O O . ARG A 1 226 ? 15.686 -10.906 -13.904 1.00 90.56 226 ARG A O 1
ATOM 1808 N N . ILE A 1 227 ? 13.739 -10.541 -14.980 1.00 95.25 227 ILE A N 1
ATOM 1809 C CA . ILE A 1 227 ? 14.361 -10.103 -16.236 1.00 95.25 227 ILE A CA 1
ATOM 1810 C C . ILE A 1 227 ? 14.970 -8.727 -15.998 1.00 95.25 227 ILE A C 1
ATOM 1812 O O . ILE A 1 227 ? 14.295 -7.850 -15.468 1.00 95.25 227 ILE A O 1
ATOM 1816 N N . ILE A 1 228 ? 16.221 -8.547 -16.415 1.00 96.69 228 ILE A N 1
ATOM 1817 C CA . ILE A 1 228 ? 16.876 -7.245 -16.355 1.00 96.69 228 ILE A CA 1
ATOM 1818 C C . ILE A 1 228 ? 16.610 -6.489 -17.646 1.00 96.69 228 ILE A C 1
ATOM 1820 O O . ILE A 1 228 ? 16.945 -6.956 -18.739 1.00 96.69 228 ILE A O 1
ATOM 1824 N N . TYR A 1 229 ? 16.028 -5.304 -17.498 1.00 96.88 229 TYR A N 1
ATOM 1825 C CA . TYR A 1 229 ? 15.785 -4.391 -18.605 1.00 96.88 229 TYR A CA 1
ATOM 1826 C C . TYR A 1 229 ? 16.808 -3.262 -18.608 1.00 96.88 229 TYR A C 1
ATOM 1828 O O . TYR A 1 229 ? 17.109 -2.690 -17.563 1.00 96.88 229 TYR A O 1
ATOM 1836 N N . LEU A 1 230 ? 17.292 -2.894 -19.791 1.00 97.19 230 LEU A N 1
ATOM 1837 C CA . LEU A 1 230 ? 18.017 -1.642 -19.988 1.00 97.19 230 LEU A CA 1
ATOM 1838 C C . LEU A 1 230 ? 17.009 -0.522 -20.254 1.00 97.19 230 LEU A C 1
ATOM 1840 O O . LEU A 1 230 ? 16.106 -0.694 -21.074 1.00 97.19 230 LEU A O 1
ATOM 1844 N N . THR A 1 231 ? 17.150 0.619 -19.585 1.00 95.25 231 THR A N 1
ATOM 1845 C CA . THR A 1 231 ? 16.199 1.730 -19.709 1.00 95.25 231 THR A CA 1
ATOM 1846 C C . THR A 1 231 ? 16.824 3.094 -19.402 1.00 95.25 231 THR A C 1
ATOM 1848 O O . THR A 1 231 ? 17.812 3.192 -18.672 1.00 95.25 231 THR A O 1
ATOM 1851 N N . ASP A 1 232 ? 16.221 4.160 -19.938 1.00 92.81 232 ASP A N 1
ATOM 1852 C CA . ASP A 1 232 ? 16.446 5.551 -19.523 1.00 92.81 232 ASP A CA 1
ATOM 1853 C C . ASP A 1 232 ? 15.572 5.983 -18.329 1.00 92.81 232 ASP A C 1
ATOM 1855 O O . ASP A 1 232 ? 15.673 7.124 -17.873 1.00 92.81 232 ASP A O 1
ATOM 1859 N N . ARG A 1 233 ? 14.719 5.079 -17.824 1.00 88.62 233 ARG A N 1
ATOM 1860 C CA . ARG A 1 233 ? 13.727 5.291 -16.757 1.00 88.62 233 ARG A CA 1
ATOM 1861 C C . ARG A 1 233 ? 12.618 6.292 -17.105 1.00 88.62 233 ARG A C 1
ATOM 1863 O O . ARG A 1 233 ? 11.892 6.719 -16.209 1.00 88.62 233 ARG A O 1
ATOM 1870 N N . LYS A 1 234 ? 12.487 6.689 -18.377 1.00 85.75 234 LYS A N 1
ATOM 1871 C CA . LYS A 1 234 ? 11.554 7.741 -18.818 1.00 85.75 234 LYS A CA 1
ATOM 1872 C C . LYS A 1 234 ? 10.694 7.334 -20.005 1.00 85.75 234 LYS A C 1
ATOM 1874 O O . LYS A 1 234 ? 9.497 7.588 -19.983 1.00 85.75 234 LYS A O 1
ATOM 1879 N N . LYS A 1 235 ? 11.289 6.768 -21.057 1.00 88.88 235 LYS A N 1
ATOM 1880 C CA . LYS A 1 235 ? 10.612 6.565 -22.347 1.00 88.88 235 LYS A CA 1
ATOM 1881 C C . LYS A 1 235 ? 10.648 5.126 -22.830 1.00 88.88 235 LYS A C 1
ATOM 1883 O O . LYS A 1 235 ? 9.679 4.684 -23.444 1.00 88.88 235 LYS A O 1
ATOM 1888 N N . TRP A 1 236 ? 11.743 4.406 -22.600 1.00 94.25 236 TRP A N 1
ATOM 1889 C CA . TRP A 1 236 ? 11.960 3.121 -23.265 1.00 94.25 236 TRP A CA 1
ATOM 1890 C C . TRP A 1 236 ? 12.566 2.065 -22.355 1.00 94.25 236 TRP A C 1
ATOM 1892 O O . TRP A 1 236 ? 13.301 2.364 -21.414 1.00 94.25 236 TRP A O 1
ATOM 1902 N N . ARG A 1 237 ? 12.291 0.806 -22.689 1.00 96.12 237 ARG A N 1
ATOM 1903 C CA . ARG A 1 237 ? 12.923 -0.376 -22.108 1.00 96.12 237 ARG A CA 1
ATOM 1904 C C . ARG A 1 237 ? 13.353 -1.353 -23.195 1.00 96.12 237 ARG A C 1
ATOM 1906 O O . ARG A 1 237 ? 12.668 -1.494 -24.204 1.00 96.12 237 ARG A O 1
ATOM 1913 N N . LYS A 1 238 ? 14.453 -2.061 -22.952 1.00 97.38 238 LYS A N 1
ATOM 1914 C CA . LYS A 1 238 ? 14.968 -3.147 -23.796 1.00 97.38 238 LYS A CA 1
ATOM 1915 C C . LYS A 1 238 ? 15.222 -4.389 -22.964 1.00 97.38 238 LYS A C 1
ATOM 1917 O O . LYS A 1 238 ? 15.784 -4.271 -21.872 1.00 97.38 238 LYS A O 1
ATOM 1922 N N . LYS A 1 239 ? 14.871 -5.571 -23.471 1.00 96.25 239 LYS A N 1
ATOM 1923 C CA . LYS A 1 239 ? 15.396 -6.817 -22.895 1.00 96.25 239 LYS A CA 1
ATOM 1924 C C . LYS A 1 239 ? 16.853 -6.950 -23.302 1.00 96.25 239 LYS A C 1
ATOM 1926 O O . LYS A 1 239 ? 17.223 -6.556 -24.400 1.00 96.25 239 LYS A O 1
ATOM 1931 N N . ILE A 1 240 ? 17.674 -7.505 -22.423 1.00 97.12 240 ILE A N 1
ATOM 1932 C CA . ILE A 1 240 ? 19.063 -7.820 -22.751 1.00 97.12 240 ILE A CA 1
ATOM 1933 C C . ILE A 1 240 ? 19.122 -9.305 -23.091 1.00 97.12 240 ILE A C 1
ATOM 1935 O O . ILE A 1 240 ? 18.782 -10.137 -22.244 1.00 97.12 240 ILE A O 1
ATOM 1939 N N . SER A 1 241 ? 19.537 -9.650 -24.309 1.00 95.75 241 SER A N 1
ATOM 1940 C CA . SER A 1 241 ? 19.515 -11.032 -24.790 1.00 95.75 241 SER A CA 1
ATOM 1941 C C . SER A 1 241 ? 20.813 -11.468 -25.475 1.00 95.75 241 SER A C 1
ATOM 1943 O O . SER A 1 241 ? 21.669 -10.672 -25.869 1.00 95.75 241 SER A O 1
ATOM 1945 N N . LYS A 1 242 ? 21.016 -12.788 -25.540 1.00 96.38 242 LYS A N 1
ATOM 1946 C CA . LYS A 1 242 ? 22.127 -13.429 -26.253 1.00 96.38 242 LYS A CA 1
ATOM 1947 C C . LYS A 1 242 ? 21.713 -14.812 -26.720 1.00 96.38 242 LYS A C 1
ATOM 1949 O O . LYS A 1 242 ? 21.417 -15.671 -25.894 1.00 96.38 242 LYS A O 1
ATOM 1954 N N . SER A 1 243 ? 21.730 -15.031 -28.034 1.00 92.81 243 SER A N 1
ATOM 1955 C CA . SER A 1 243 ? 21.442 -16.339 -28.643 1.00 92.81 243 SER A CA 1
ATOM 1956 C C . SER A 1 243 ? 20.101 -16.935 -28.176 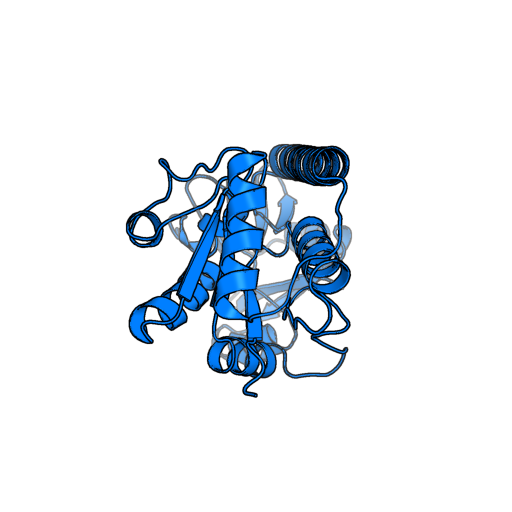1.00 92.81 243 SER A C 1
ATOM 1958 O O . SER A 1 243 ? 20.027 -18.106 -27.819 1.00 92.81 243 SER A O 1
ATOM 1960 N N . GLY A 1 244 ? 19.051 -16.107 -28.112 1.00 90.50 244 GLY A N 1
ATOM 1961 C CA . GLY A 1 244 ? 17.712 -16.513 -27.659 1.00 90.50 244 GLY A CA 1
ATOM 1962 C C . GLY A 1 244 ? 17.541 -16.646 -26.138 1.00 90.50 244 GLY A C 1
ATOM 1963 O O . GLY A 1 244 ? 16.446 -16.951 -25.671 1.00 90.50 244 GLY A O 1
ATOM 1964 N N . LEU A 1 245 ? 18.594 -16.406 -25.351 1.00 96.00 245 LEU A N 1
ATOM 1965 C CA . LEU A 1 245 ? 18.527 -16.334 -23.890 1.00 96.00 245 LEU A CA 1
ATOM 1966 C C . LEU A 1 245 ? 18.328 -14.889 -23.438 1.00 96.00 245 LEU A C 1
ATOM 1968 O O . LEU A 1 245 ? 18.879 -13.975 -24.046 1.00 96.00 245 LEU A O 1
ATOM 1972 N N . VAL A 1 246 ? 17.611 -14.692 -22.336 1.00 96.69 246 VAL A N 1
ATOM 1973 C CA . VAL A 1 246 ? 17.391 -13.380 -21.713 1.00 96.69 246 VAL A CA 1
ATOM 1974 C C . VAL A 1 246 ? 18.198 -13.246 -20.429 1.00 96.69 246 VAL A C 1
ATOM 1976 O O . VAL A 1 246 ? 18.385 -14.217 -19.690 1.00 96.69 246 VAL A O 1
ATOM 1979 N N . LEU A 1 247 ? 18.681 -12.037 -20.155 1.00 97.88 247 LEU A N 1
ATOM 1980 C CA . LEU A 1 247 ? 19.359 -11.719 -18.909 1.00 97.88 247 LEU A CA 1
ATOM 1981 C C . LEU A 1 247 ? 18.347 -11.644 -17.769 1.00 97.88 247 LEU A C 1
ATOM 1983 O O . LEU A 1 247 ? 17.408 -10.848 -17.792 1.00 97.88 247 LEU A O 1
ATOM 1987 N N . ILE A 1 248 ? 18.594 -12.445 -16.743 1.00 96.69 248 ILE A N 1
ATOM 1988 C CA . ILE A 1 248 ? 17.902 -12.385 -15.465 1.00 96.69 248 ILE A CA 1
ATOM 1989 C C . ILE A 1 248 ? 18.909 -12.107 -14.353 1.00 96.69 248 ILE A C 1
ATOM 1991 O O . ILE A 1 248 ? 20.070 -12.502 -14.454 1.00 96.69 248 ILE A O 1
ATOM 1995 N N . ALA A 1 249 ? 18.485 -11.477 -13.266 1.00 95.06 249 ALA A N 1
ATOM 1996 C CA . ALA A 1 249 ? 19.293 -11.393 -12.054 1.00 95.06 249 ALA A CA 1
ATOM 1997 C C . ALA A 1 249 ? 18.411 -11.429 -10.809 1.00 95.06 249 ALA A C 1
ATOM 1999 O O . ALA A 1 249 ? 17.202 -11.212 -10.886 1.00 95.06 249 ALA A O 1
ATOM 2000 N N . LYS A 1 250 ? 19.035 -11.722 -9.672 1.00 90.56 250 LYS A N 1
ATOM 2001 C CA . LYS A 1 250 ? 18.452 -11.562 -8.341 1.00 90.56 250 LYS A CA 1
ATOM 2002 C C . LYS A 1 250 ? 19.477 -10.929 -7.403 1.00 90.56 250 LYS A C 1
ATOM 2004 O O . LYS A 1 250 ? 20.663 -11.186 -7.622 1.00 90.56 250 LYS A O 1
ATOM 2009 N N . PRO A 1 251 ? 19.066 -10.158 -6.391 1.00 86.31 251 PRO A N 1
ATOM 2010 C CA . PRO A 1 251 ? 19.945 -9.780 -5.293 1.00 86.31 251 PRO A CA 1
ATOM 2011 C C . PRO A 1 251 ? 20.555 -11.024 -4.632 1.00 86.31 251 PRO A C 1
ATOM 2013 O O . PRO A 1 251 ? 19.927 -12.092 -4.617 1.00 86.31 251 PRO A O 1
ATOM 2016 N N . ILE A 1 252 ? 21.793 -10.894 -4.161 1.00 81.75 252 ILE A N 1
ATOM 2017 C CA . ILE A 1 252 ? 22.493 -11.905 -3.357 1.00 81.75 252 ILE A CA 1
ATOM 2018 C C . ILE A 1 252 ? 22.087 -11.752 -1.897 1.00 81.75 252 ILE A C 1
ATOM 2020 O O . ILE A 1 252 ? 22.142 -10.605 -1.400 1.00 81.75 252 ILE A O 1
#

pLDDT: mean 88.89, std 10.53, range [49.31, 98.19]